Protein AF-A0A9X1PE42-F1 (afdb_monomer_lite)

Radius of gyration: 17.51 Å; chains: 1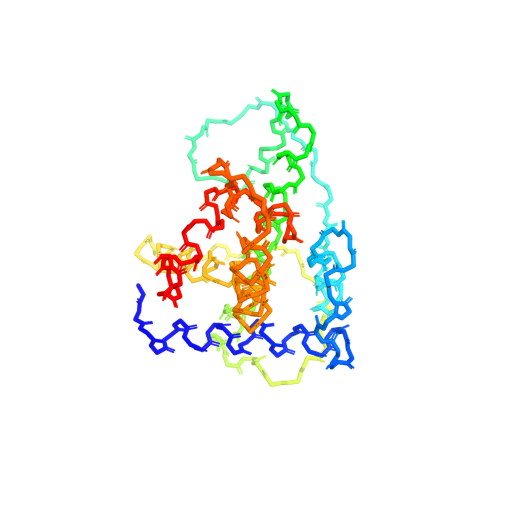; bounding box: 38×42×53 Å

Structure (mmCIF, N/CA/C/O backbone):
data_AF-A0A9X1PE42-F1
#
_entry.id   AF-A0A9X1PE42-F1
#
loop_
_atom_site.group_PDB
_atom_site.id
_atom_site.type_symbol
_atom_site.label_atom_id
_atom_site.label_alt_id
_atom_site.label_comp_id
_atom_site.label_asym_id
_atom_site.label_entity_id
_atom_site.label_seq_id
_atom_site.pdbx_PDB_ins_code
_atom_site.Cartn_x
_atom_site.Cartn_y
_atom_site.Cartn_z
_atom_site.occupancy
_atom_site.B_iso_or_equiv
_atom_site.auth_seq_id
_atom_site.auth_comp_id
_atom_site.auth_asym_id
_atom_site.auth_atom_id
_atom_site.pdbx_PDB_model_num
ATOM 1 N N . MET A 1 1 ? 8.826 -8.649 12.877 1.00 81.75 1 MET A N 1
ATOM 2 C CA . MET A 1 1 ? 7.419 -9.100 12.996 1.00 81.75 1 MET A CA 1
ATOM 3 C C . MET A 1 1 ? 7.297 -10.524 12.459 1.00 81.75 1 MET A C 1
ATOM 5 O O . MET A 1 1 ? 8.000 -10.848 11.511 1.00 81.75 1 MET A O 1
ATOM 9 N N . ASN A 1 2 ? 6.466 -11.391 13.052 1.00 86.12 2 ASN A N 1
ATOM 10 C CA . ASN A 1 2 ? 6.332 -12.778 12.580 1.00 86.12 2 ASN A CA 1
ATOM 11 C C . ASN A 1 2 ? 5.422 -12.897 11.333 1.00 86.12 2 ASN A C 1
ATOM 13 O O . ASN A 1 2 ? 4.571 -12.042 11.075 1.00 86.12 2 ASN A O 1
ATOM 17 N N . LYS A 1 3 ? 5.557 -13.997 10.573 1.00 87.06 3 LYS A N 1
ATOM 18 C CA . LYS A 1 3 ? 4.781 -14.227 9.334 1.00 87.06 3 LYS A CA 1
ATOM 19 C C . LYS A 1 3 ? 3.265 -14.299 9.569 1.00 87.06 3 LYS A C 1
ATOM 21 O O . LYS A 1 3 ? 2.493 -13.939 8.683 1.00 87.06 3 LYS A O 1
ATOM 26 N N . ARG A 1 4 ? 2.820 -14.761 10.746 1.00 88.81 4 ARG A N 1
ATOM 27 C CA . ARG A 1 4 ? 1.390 -14.856 11.090 1.00 88.81 4 ARG A CA 1
ATOM 28 C C . ARG A 1 4 ? 0.757 -13.467 11.212 1.00 88.81 4 ARG A C 1
ATOM 30 O O . ARG A 1 4 ? -0.301 -13.241 10.633 1.00 88.81 4 ARG A O 1
ATOM 37 N N . ARG A 1 5 ? 1.419 -12.547 11.914 1.00 88.69 5 ARG A N 1
ATOM 38 C CA . ARG A 1 5 ? 0.970 -11.167 12.109 1.00 88.69 5 ARG A CA 1
ATOM 39 C C . ARG A 1 5 ? 1.021 -10.374 10.809 1.00 88.69 5 ARG A C 1
ATOM 41 O O . ARG A 1 5 ? 0.031 -9.732 10.484 1.00 88.69 5 ARG A O 1
ATOM 48 N N . GLN A 1 6 ? 2.078 -10.533 10.004 1.00 90.12 6 GLN A N 1
ATOM 49 C CA . GLN A 1 6 ? 2.124 -9.954 8.654 1.00 90.12 6 GLN A CA 1
ATOM 50 C C . GLN A 1 6 ? 0.895 -10.377 7.835 1.00 90.12 6 GLN A C 1
ATOM 52 O O . GLN A 1 6 ? 0.173 -9.524 7.337 1.00 90.12 6 GLN A O 1
ATOM 57 N N . LYS A 1 7 ? 0.592 -11.682 7.750 1.00 89.94 7 LYS A N 1
ATOM 58 C CA . LYS A 1 7 ? -0.586 -12.184 7.014 1.00 89.94 7 LYS A CA 1
ATOM 59 C C . LYS A 1 7 ? -1.910 -11.621 7.538 1.00 89.94 7 LYS A C 1
ATOM 61 O O . LYS A 1 7 ? -2.840 -11.430 6.758 1.00 89.94 7 LYS A O 1
ATOM 66 N N . GLN A 1 8 ? -2.015 -11.383 8.843 1.00 91.56 8 GLN A N 1
ATOM 67 C CA . GLN A 1 8 ? -3.193 -10.752 9.429 1.00 91.56 8 GLN A CA 1
ATOM 68 C C . GLN A 1 8 ? -3.325 -9.294 8.974 1.00 91.56 8 GLN A C 1
ATOM 70 O O . GLN A 1 8 ? -4.398 -8.910 8.518 1.00 91.56 8 GLN A O 1
ATOM 75 N N . ILE A 1 9 ? -2.240 -8.519 9.032 1.00 93.12 9 ILE A N 1
ATOM 76 C CA . ILE A 1 9 ? -2.198 -7.126 8.567 1.00 93.12 9 ILE A CA 1
ATOM 77 C C . ILE A 1 9 ? -2.568 -7.038 7.079 1.00 93.12 9 ILE A C 1
ATOM 79 O O . ILE A 1 9 ? -3.437 -6.246 6.719 1.00 93.12 9 ILE A O 1
ATOM 83 N N . GLU A 1 10 ? -2.012 -7.918 6.235 1.00 92.38 10 GLU A N 1
ATOM 84 C CA . GLU A 1 10 ? -2.387 -8.023 4.813 1.00 92.38 10 GLU A CA 1
ATOM 85 C C . GLU A 1 10 ? -3.896 -8.226 4.637 1.00 92.38 10 GLU A C 1
ATOM 87 O O . GLU A 1 10 ? -4.539 -7.559 3.827 1.00 92.38 10 GLU A O 1
ATOM 92 N N . ARG A 1 11 ? -4.480 -9.150 5.410 1.00 90.81 11 ARG A N 1
ATOM 93 C CA . ARG A 1 11 ? -5.906 -9.476 5.318 1.00 90.81 11 ARG A CA 1
ATOM 94 C C . ARG A 1 11 ? -6.780 -8.291 5.714 1.00 90.81 11 ARG A C 1
ATOM 96 O O . ARG A 1 11 ? -7.811 -8.070 5.081 1.00 90.81 11 ARG A O 1
ATOM 103 N N . ILE A 1 12 ? -6.385 -7.547 6.743 1.00 92.06 12 ILE A N 1
ATOM 104 C CA . ILE A 1 12 ? -7.128 -6.376 7.214 1.00 92.06 12 ILE A CA 1
ATOM 105 C C . ILE A 1 12 ? -7.083 -5.272 6.158 1.00 92.06 12 ILE A C 1
ATOM 107 O O . ILE A 1 12 ? -8.140 -4.801 5.739 1.00 92.06 12 ILE A O 1
ATOM 111 N N . ALA A 1 13 ? -5.889 -4.923 5.669 1.00 92.81 13 ALA A N 1
ATOM 112 C CA . ALA A 1 13 ? -5.724 -3.918 4.621 1.00 92.81 13 ALA A CA 1
ATOM 113 C C . ALA A 1 13 ? -6.538 -4.280 3.366 1.00 92.81 13 ALA A C 1
ATOM 115 O O . ALA A 1 13 ? -7.306 -3.463 2.857 1.00 92.81 13 ALA A O 1
ATOM 116 N N . LEU A 1 14 ? -6.468 -5.539 2.920 1.00 89.62 14 LEU A N 1
ATOM 117 C CA . LEU A 1 14 ? -7.231 -6.024 1.770 1.00 89.62 14 LEU A CA 1
ATOM 118 C C . LEU A 1 14 ? -8.749 -5.967 1.993 1.00 89.62 14 LEU A C 1
ATOM 120 O O . LEU A 1 14 ? -9.492 -5.624 1.074 1.00 89.62 14 LEU A O 1
ATOM 124 N N . THR A 1 15 ? -9.223 -6.292 3.197 1.00 89.62 15 THR A N 1
ATOM 125 C CA . THR A 1 15 ? -10.653 -6.220 3.542 1.00 89.62 15 THR A CA 1
ATOM 126 C C . THR A 1 15 ? -11.154 -4.779 3.476 1.00 89.62 15 THR A C 1
ATOM 128 O O . THR A 1 15 ? -12.192 -4.521 2.868 1.00 89.62 15 THR A O 1
ATOM 131 N N . ILE A 1 16 ? -10.386 -3.830 4.019 1.00 90.19 16 ILE A N 1
ATOM 132 C CA . ILE A 1 16 ? -10.703 -2.398 3.953 1.00 90.19 16 ILE A CA 1
ATOM 133 C C . ILE A 1 16 ? -10.774 -1.933 2.497 1.00 90.19 16 ILE A C 1
ATOM 135 O O . ILE A 1 16 ? -11.751 -1.296 2.111 1.00 90.19 16 ILE A O 1
ATOM 139 N N . LEU A 1 17 ? -9.791 -2.293 1.668 1.00 89.19 17 LEU A N 1
ATOM 140 C CA . LEU A 1 17 ? -9.784 -1.923 0.250 1.00 89.19 17 LEU A CA 1
ATOM 141 C C . LEU A 1 17 ? -10.985 -2.497 -0.505 1.00 89.19 17 LEU A C 1
ATOM 143 O O . LEU A 1 17 ? -11.641 -1.777 -1.257 1.00 89.19 17 LEU A O 1
ATOM 147 N N . ARG A 1 18 ? -11.315 -3.774 -0.285 1.00 86.69 18 ARG A N 1
ATOM 148 C CA . ARG A 1 18 ? -12.473 -4.418 -0.923 1.00 86.69 18 ARG A CA 1
ATOM 149 C C . ARG A 1 18 ? -13.777 -3.727 -0.550 1.00 86.69 18 ARG A C 1
ATOM 151 O O . ARG A 1 18 ? -14.588 -3.473 -1.436 1.00 86.69 18 ARG A O 1
ATOM 158 N N . ASN A 1 19 ? -13.960 -3.379 0.718 1.00 87.56 19 ASN A N 1
ATOM 159 C CA . ASN A 1 19 ? -15.188 -2.725 1.159 1.00 87.56 19 ASN A CA 1
ATOM 160 C C . ASN A 1 19 ? -15.262 -1.260 0.694 1.00 87.56 19 ASN A C 1
ATOM 162 O O . ASN A 1 19 ? -16.312 -0.817 0.237 1.00 87.56 19 ASN A O 1
ATOM 166 N N . CYS A 1 20 ? -14.145 -0.529 0.743 1.00 86.75 20 CYS A N 1
ATOM 167 C CA . CYS A 1 20 ? -14.060 0.876 0.330 1.00 86.75 20 CYS A CA 1
ATOM 168 C C . CYS A 1 20 ? -14.281 1.075 -1.186 1.00 86.75 20 CYS A C 1
ATOM 170 O O . CYS A 1 20 ? -14.812 2.101 -1.623 1.00 86.75 20 CYS A O 1
ATOM 172 N N . PHE A 1 21 ? -13.903 0.092 -2.008 1.00 83.62 21 PHE A N 1
ATOM 173 C CA . PHE A 1 21 ? -13.967 0.179 -3.472 1.00 83.62 21 PHE A CA 1
ATOM 174 C C . PHE A 1 21 ? -14.898 -0.864 -4.115 1.00 83.62 21 PHE A C 1
ATOM 176 O O . PHE A 1 21 ? -14.711 -1.240 -5.273 1.00 83.62 21 PHE A O 1
ATOM 183 N N . SER A 1 22 ? -15.922 -1.313 -3.380 1.00 77.81 22 SER A N 1
ATOM 184 C CA . SER A 1 22 ? -17.005 -2.171 -3.897 1.00 77.81 22 SER A CA 1
ATOM 185 C C . SER A 1 22 ? -16.518 -3.462 -4.577 1.00 77.81 22 SER A C 1
ATOM 187 O O . SER A 1 22 ? -17.082 -3.909 -5.573 1.00 77.81 22 SER A O 1
ATOM 189 N N . GLY A 1 23 ? -15.452 -4.065 -4.050 1.00 64.25 23 GLY A N 1
ATOM 190 C CA . GLY A 1 23 ? -14.974 -5.390 -4.441 1.00 64.25 23 GLY A CA 1
ATOM 191 C C . GLY A 1 23 ? -14.184 -5.477 -5.749 1.00 64.25 23 GLY A C 1
ATOM 192 O O . GLY A 1 23 ? -13.771 -6.582 -6.090 1.00 64.25 23 GLY A O 1
ATOM 193 N N . ASN A 1 24 ? -13.925 -4.373 -6.464 1.00 62.59 24 ASN A N 1
ATOM 194 C CA . ASN A 1 24 ? -13.097 -4.405 -7.676 1.00 62.59 24 ASN A CA 1
ATOM 195 C C . ASN A 1 24 ? -11.696 -3.811 -7.421 1.00 62.59 24 ASN A C 1
ATOM 197 O O . ASN A 1 24 ? -11.505 -2.602 -7.579 1.00 62.59 24 ASN A O 1
ATOM 201 N N . PRO A 1 25 ? -10.707 -4.641 -7.041 1.00 54.62 25 PRO A N 1
ATOM 202 C CA . PRO A 1 25 ? -9.362 -4.169 -6.760 1.00 54.62 25 PRO A CA 1
ATOM 203 C C . PRO A 1 25 ? -8.602 -3.696 -8.008 1.00 54.62 25 PRO A C 1
ATOM 205 O O . PRO A 1 25 ? -7.681 -2.899 -7.885 1.00 54.62 25 PRO A O 1
ATOM 208 N N . GLU A 1 26 ? -8.989 -4.103 -9.218 1.00 55.28 26 GLU A N 1
ATOM 209 C CA . GLU A 1 26 ? -8.346 -3.631 -10.454 1.00 55.28 26 GLU A CA 1
ATOM 210 C C . GLU A 1 26 ? -8.712 -2.175 -10.779 1.00 55.28 26 GLU A C 1
ATOM 212 O O . GLU A 1 26 ? -7.920 -1.448 -11.376 1.00 55.28 26 GLU A O 1
ATOM 217 N N . LYS A 1 27 ? -9.868 -1.699 -10.293 1.00 57.41 27 LYS A N 1
ATOM 218 C CA . LYS A 1 27 ? -10.252 -0.277 -10.336 1.00 57.41 27 LYS A CA 1
ATOM 219 C C . LYS A 1 27 ? -9.516 0.589 -9.302 1.00 57.41 27 LYS A C 1
ATOM 221 O O . LYS A 1 27 ? -9.757 1.792 -9.253 1.00 57.41 27 LYS A O 1
ATOM 226 N N . LEU A 1 28 ? -8.643 0.012 -8.468 1.00 59.22 28 LEU A N 1
ATOM 227 C CA . LEU A 1 28 ? -7.897 0.746 -7.437 1.00 59.22 28 LEU A CA 1
ATOM 228 C C . LEU A 1 28 ? -6.669 1.493 -7.975 1.00 59.22 28 LEU A C 1
ATOM 230 O O . LEU A 1 28 ? -6.237 2.458 -7.357 1.00 59.22 28 LEU A O 1
ATOM 234 N N . LEU A 1 29 ? -6.095 1.044 -9.096 1.00 61.12 29 LEU A N 1
ATOM 235 C CA . LEU A 1 29 ? -4.846 1.578 -9.657 1.00 61.12 29 LEU A CA 1
ATOM 236 C C . LEU A 1 29 ? -5.095 2.537 -10.835 1.00 61.12 29 LEU A C 1
ATOM 238 O O . LEU A 1 29 ? -4.333 2.561 -11.800 1.00 61.12 29 LEU A O 1
ATOM 242 N N . VAL A 1 30 ? -6.172 3.328 -10.792 1.00 53.53 30 VAL A N 1
ATOM 243 C CA . VAL A 1 30 ? -6.492 4.279 -11.869 1.00 53.53 30 VAL A CA 1
ATOM 244 C C . VAL A 1 30 ? -5.566 5.505 -11.765 1.00 53.53 30 VAL A C 1
ATOM 246 O O . VAL A 1 30 ? -5.832 6.464 -11.051 1.00 53.53 30 VAL A O 1
ATOM 249 N N . SER A 1 31 ? -4.443 5.450 -12.483 1.00 54.94 31 SER A N 1
ATOM 250 C CA . SER A 1 31 ? -3.455 6.518 -12.760 1.00 54.94 31 SER A CA 1
ATOM 251 C C . SER A 1 31 ? -2.671 7.168 -11.601 1.00 54.94 31 SER A C 1
ATOM 253 O O . SER A 1 31 ? -1.783 7.969 -11.876 1.00 54.94 31 SER A O 1
ATOM 255 N N . GLY A 1 32 ? -2.911 6.812 -10.333 1.00 68.06 32 GLY A N 1
ATOM 256 C CA . GLY A 1 32 ? -2.220 7.448 -9.192 1.00 68.06 32 GLY A CA 1
ATOM 257 C C . GLY A 1 32 ? -2.041 6.574 -7.948 1.00 68.06 32 GLY A C 1
ATOM 258 O O . GLY A 1 32 ? -1.849 7.092 -6.850 1.00 68.06 32 GLY A O 1
ATOM 259 N N . GLY A 1 33 ? -2.138 5.250 -8.094 1.00 85.25 33 GLY A N 1
ATOM 260 C CA . GLY A 1 33 ? -2.146 4.320 -6.964 1.00 85.25 33 GLY A CA 1
ATOM 261 C C . GLY A 1 33 ? -3.413 4.422 -6.100 1.00 85.25 33 GLY A C 1
ATOM 262 O O . GLY A 1 33 ? -4.419 5.006 -6.492 1.00 85.25 33 GLY A O 1
ATOM 263 N N . ILE A 1 34 ? -3.364 3.832 -4.904 1.00 90.19 34 ILE A N 1
ATOM 264 C CA . ILE A 1 34 ? -4.484 3.810 -3.950 1.00 90.19 34 ILE A CA 1
ATOM 265 C C . ILE A 1 34 ? -4.799 5.212 -3.409 1.00 90.19 34 ILE A C 1
ATOM 267 O O . ILE A 1 34 ? -3.923 5.872 -2.838 1.00 90.19 34 ILE A O 1
ATOM 271 N N . ASP A 1 35 ? -6.060 5.637 -3.514 1.00 89.31 35 ASP A N 1
ATOM 272 C CA . ASP A 1 35 ? -6.544 6.883 -2.912 1.00 89.31 35 ASP A CA 1
ATOM 273 C C . ASP A 1 35 ? -6.684 6.741 -1.386 1.00 89.31 35 ASP A C 1
ATOM 275 O O . ASP A 1 35 ? -7.701 6.285 -0.853 1.00 89.31 35 ASP A O 1
ATOM 279 N N . VAL A 1 36 ? -5.635 7.156 -0.675 1.00 88.44 36 VAL A N 1
ATOM 280 C CA . VAL A 1 36 ? -5.569 7.125 0.792 1.00 88.44 36 VAL A CA 1
ATOM 281 C C . VAL A 1 36 ? -6.590 8.045 1.462 1.00 88.44 36 VAL A C 1
ATOM 283 O O . VAL A 1 36 ? -7.025 7.746 2.573 1.00 88.44 36 VAL A O 1
ATOM 286 N N . LYS A 1 37 ? -7.027 9.127 0.800 1.00 85.62 37 LYS A N 1
ATOM 287 C CA . LYS A 1 37 ? -8.035 10.043 1.353 1.00 85.62 37 LYS A CA 1
ATOM 288 C C . LYS A 1 37 ? -9.406 9.386 1.342 1.00 85.62 37 LYS A C 1
ATOM 290 O O . LYS A 1 37 ? -10.134 9.460 2.331 1.00 85.62 37 LYS A O 1
ATOM 295 N N . LYS A 1 38 ? -9.735 8.681 0.258 1.00 87.31 38 LYS A N 1
ATOM 296 C CA . LYS A 1 38 ? -10.962 7.884 0.183 1.00 87.31 38 LYS A CA 1
ATOM 297 C C . LYS A 1 38 ? -10.973 6.763 1.225 1.00 87.31 38 LYS A C 1
ATOM 299 O O . LYS A 1 38 ? -11.999 6.555 1.866 1.00 87.31 38 LYS A O 1
ATOM 304 N N . VAL A 1 39 ? -9.845 6.077 1.437 1.00 89.25 39 VAL A N 1
ATOM 305 C CA . VAL A 1 39 ? -9.729 5.066 2.506 1.00 89.25 39 VAL A CA 1
ATOM 306 C C . VAL A 1 39 ? -9.947 5.690 3.887 1.00 89.25 39 VAL A C 1
ATOM 308 O O . VAL A 1 39 ? -10.736 5.153 4.660 1.00 89.25 39 VAL A O 1
ATOM 311 N N . ALA A 1 40 ? -9.309 6.826 4.186 1.00 82.75 40 ALA A N 1
ATOM 312 C CA . ALA A 1 40 ? -9.513 7.541 5.446 1.00 82.75 40 ALA A CA 1
ATOM 313 C C . ALA A 1 40 ? -10.993 7.910 5.654 1.00 82.75 40 ALA A C 1
ATOM 315 O O . ALA A 1 40 ? -11.579 7.557 6.676 1.00 82.75 40 ALA A O 1
ATOM 316 N N . SER A 1 41 ? -11.625 8.514 4.643 1.00 82.44 41 SER A N 1
ATOM 317 C CA . SER A 1 41 ? -13.042 8.890 4.676 1.00 82.44 41 SER A CA 1
ATOM 318 C C . SER A 1 41 ? -13.968 7.687 4.887 1.00 82.44 41 SER A C 1
ATOM 320 O O . SER A 1 41 ? -14.868 7.750 5.723 1.00 82.44 41 SER A O 1
ATOM 322 N N . TYR A 1 42 ? -13.712 6.563 4.208 1.00 84.81 42 TYR A N 1
ATOM 323 C CA . TYR A 1 42 ? -14.455 5.313 4.400 1.00 84.81 42 TYR A CA 1
ATOM 324 C C . TYR A 1 42 ? -14.365 4.789 5.843 1.00 84.81 42 TYR A C 1
ATOM 326 O O . TYR A 1 42 ? -15.331 4.239 6.369 1.00 84.81 42 TYR A O 1
ATOM 334 N N . LEU A 1 43 ? -13.220 4.986 6.501 1.00 81.19 43 LEU A N 1
ATOM 335 C CA . LEU A 1 43 ? -12.998 4.592 7.893 1.00 81.19 43 LEU A CA 1
ATOM 336 C C . LEU A 1 43 ? -13.522 5.615 8.919 1.00 81.19 43 LEU A C 1
ATOM 338 O O . LEU A 1 43 ? -13.384 5.381 10.122 1.00 81.19 43 LEU A O 1
ATOM 342 N N . GLY A 1 44 ? -14.109 6.729 8.464 1.00 79.38 44 GLY A N 1
ATOM 343 C CA . GLY A 1 44 ? -14.550 7.833 9.321 1.00 79.38 44 GLY A CA 1
ATOM 344 C C . GLY A 1 44 ? -13.402 8.671 9.895 1.00 79.38 44 GLY A C 1
ATOM 345 O O . GLY A 1 44 ? -13.587 9.341 10.909 1.00 79.38 44 GLY A O 1
ATOM 346 N N . ILE A 1 45 ? -12.218 8.613 9.275 1.00 80.12 45 ILE A N 1
ATOM 347 C CA . ILE A 1 45 ? -11.025 9.366 9.673 1.00 80.12 45 ILE A CA 1
ATOM 348 C C . ILE A 1 45 ? -11.014 10.698 8.921 1.00 80.12 45 ILE A C 1
ATOM 350 O O . ILE A 1 45 ? -11.037 10.729 7.687 1.00 80.12 45 ILE A O 1
ATOM 354 N N . GLU A 1 46 ? -10.951 11.799 9.663 1.00 75.94 46 GLU A N 1
ATOM 355 C CA . GLU A 1 46 ? -10.803 13.140 9.104 1.00 75.94 46 GLU A CA 1
ATOM 356 C C . GLU A 1 46 ? -9.317 13.496 8.978 1.00 75.94 46 GLU A C 1
ATOM 358 O O . GLU A 1 46 ? -8.554 13.391 9.937 1.00 75.94 46 GLU A O 1
ATOM 363 N N . LEU A 1 47 ? -8.896 13.912 7.781 1.00 70.69 47 LEU A N 1
ATOM 364 C CA . LEU A 1 47 ? -7.534 14.381 7.530 1.00 70.69 47 LEU A CA 1
ATOM 365 C C . LEU A 1 47 ? -7.503 15.906 7.656 1.00 70.69 47 LEU A C 1
ATOM 367 O O . LEU A 1 47 ? -7.976 16.608 6.762 1.00 70.69 47 LEU A O 1
ATOM 371 N N . VAL A 1 48 ? -6.935 16.414 8.748 1.00 61.66 48 VAL A N 1
ATOM 372 C CA . VAL A 1 48 ? -6.832 17.856 9.011 1.00 61.66 48 VAL A CA 1
ATOM 373 C C . VAL A 1 48 ? -5.460 18.375 8.552 1.00 61.66 48 VAL A C 1
ATOM 375 O O . VAL A 1 48 ? -4.440 17.822 8.966 1.00 61.66 48 VAL A O 1
ATOM 378 N N . PRO A 1 49 ? -5.386 19.420 7.704 1.00 50.44 49 PRO A N 1
ATOM 379 C CA . PRO A 1 49 ? -4.125 20.096 7.399 1.00 50.44 49 PRO A CA 1
ATOM 380 C C . PRO A 1 49 ? -3.598 20.821 8.646 1.00 50.44 49 PRO A C 1
ATOM 382 O O . PRO A 1 49 ? -4.348 21.558 9.280 1.00 50.44 49 PRO A O 1
ATOM 385 N N . GLN A 1 50 ? -2.318 20.655 8.984 1.00 44.91 50 GLN A N 1
ATOM 386 C CA . GLN A 1 50 ? -1.688 21.374 10.096 1.00 44.91 50 GLN A CA 1
ATOM 387 C C . GLN A 1 50 ? -0.648 22.369 9.566 1.00 44.91 50 GLN A C 1
ATOM 389 O O . GLN A 1 50 ? 0.185 22.007 8.738 1.00 44.91 50 GLN A O 1
ATOM 394 N N . GLU A 1 51 ? -0.685 23.616 10.041 1.00 36.75 51 GLU A N 1
ATOM 395 C CA . GLU A 1 51 ? 0.366 24.609 9.788 1.00 36.75 51 GLU A CA 1
ATOM 396 C C . GLU A 1 51 ? 1.549 24.369 10.740 1.00 36.75 51 GLU A C 1
ATOM 398 O O . GLU A 1 51 ? 1.372 24.273 11.955 1.00 36.75 51 GLU A O 1
ATOM 403 N N . LEU A 1 52 ? 2.761 24.263 10.192 1.00 42.66 52 LEU A N 1
ATOM 404 C CA . LEU A 1 52 ? 3.995 24.161 10.970 1.00 42.66 52 LEU A CA 1
ATOM 405 C C . LEU A 1 52 ? 4.348 25.500 11.629 1.00 42.66 52 LEU A C 1
ATOM 407 O O . LEU A 1 52 ? 4.416 26.518 10.944 1.00 42.66 52 LEU A O 1
ATOM 411 N N . LYS A 1 53 ? 4.647 25.488 12.932 1.00 30.72 53 LYS A N 1
ATOM 412 C CA . LYS A 1 53 ? 5.344 26.587 13.622 1.00 30.72 53 LYS A CA 1
ATOM 413 C C . LYS A 1 53 ? 6.808 26.194 13.854 1.00 30.72 53 LYS A C 1
ATOM 415 O O . LYS A 1 53 ? 7.083 25.057 14.219 1.00 30.72 53 LYS A O 1
ATOM 420 N N . ASP A 1 54 ? 7.707 27.144 13.615 1.00 36.28 54 ASP A N 1
ATOM 421 C CA . ASP A 1 54 ? 9.114 26.961 13.212 1.00 36.28 54 ASP A CA 1
ATOM 422 C C . ASP A 1 54 ? 10.146 26.486 14.268 1.00 36.28 54 ASP A C 1
ATOM 424 O O . ASP A 1 54 ? 11.314 26.386 13.918 1.00 36.28 54 ASP A O 1
ATOM 428 N N . ASP A 1 55 ? 9.802 26.127 15.510 1.00 34.62 55 ASP A N 1
ATOM 429 C CA . ASP A 1 55 ? 10.829 25.895 16.556 1.00 34.62 55 ASP A CA 1
ATOM 430 C C . ASP A 1 55 ? 10.678 24.572 17.334 1.00 34.62 55 ASP A C 1
ATOM 432 O O . ASP A 1 55 ? 10.359 24.591 18.522 1.00 34.62 55 ASP A O 1
ATOM 436 N N . PHE A 1 56 ? 10.960 23.409 16.723 1.00 29.59 56 PHE A N 1
ATOM 437 C CA . PHE A 1 56 ? 11.188 22.178 17.506 1.00 29.59 56 PHE A CA 1
ATOM 438 C C . PHE A 1 56 ? 12.360 21.310 17.009 1.00 29.59 56 PHE A C 1
ATOM 440 O O . PHE A 1 56 ? 12.497 21.099 15.801 1.00 29.59 56 PHE A O 1
ATOM 447 N N . PRO A 1 57 ? 13.196 20.770 17.927 1.00 31.45 57 PRO A N 1
ATOM 448 C CA . PRO A 1 57 ? 14.305 19.886 17.591 1.00 31.45 57 PRO A CA 1
ATOM 449 C C . PRO A 1 57 ? 13.793 18.507 17.163 1.00 31.45 57 PRO A C 1
ATOM 451 O O . PRO A 1 57 ? 12.804 17.993 17.683 1.00 31.45 57 PRO A O 1
ATOM 454 N N . ALA A 1 58 ? 14.499 17.914 16.207 1.00 38.44 58 ALA A N 1
ATOM 455 C CA . ALA A 1 58 ? 14.221 16.612 15.630 1.00 38.44 58 ALA A CA 1
ATOM 456 C C . ALA A 1 58 ? 14.456 15.473 16.635 1.00 38.44 58 ALA A C 1
ATOM 458 O O . ALA A 1 58 ? 15.561 14.962 16.715 1.00 38.44 58 ALA A O 1
ATOM 459 N N . GLU A 1 59 ? 13.425 15.081 17.378 1.00 33.91 59 GLU A N 1
ATOM 460 C CA . GLU A 1 59 ? 13.222 13.726 17.909 1.00 33.91 59 GLU A CA 1
ATOM 461 C C . GLU A 1 59 ? 11.849 13.660 18.594 1.00 33.91 59 GLU A C 1
ATOM 463 O O . GLU A 1 59 ? 11.473 14.561 19.340 1.00 33.91 59 GLU A O 1
ATOM 468 N N . ALA A 1 60 ? 11.081 12.617 18.267 1.00 35.31 60 ALA A N 1
ATOM 469 C CA . ALA A 1 60 ? 9.816 12.219 18.892 1.00 35.31 60 ALA A CA 1
ATOM 470 C C . ALA A 1 60 ? 8.880 13.367 19.316 1.00 35.31 60 ALA A C 1
ATOM 472 O O . ALA A 1 60 ? 8.701 13.694 20.486 1.00 35.31 60 ALA A O 1
ATOM 473 N N . SER A 1 61 ? 8.204 13.952 18.340 1.00 23.91 61 SER A N 1
ATOM 474 C CA . SER A 1 61 ? 6.983 14.707 18.589 1.00 23.91 61 SER A CA 1
ATOM 475 C C . SER A 1 61 ? 6.113 14.577 17.356 1.00 23.91 61 SER A C 1
ATOM 477 O O . SER A 1 61 ? 6.618 14.507 16.236 1.00 23.91 61 SER A O 1
ATOM 479 N N . LEU A 1 62 ? 4.800 14.523 17.542 1.00 35.69 62 LEU A N 1
ATOM 480 C CA . LEU A 1 62 ? 3.839 14.741 16.467 1.00 35.69 62 LEU A CA 1
ATOM 481 C C . LEU A 1 62 ? 3.950 16.201 16.015 1.00 35.69 62 LEU A C 1
ATOM 483 O O . LEU A 1 62 ? 3.160 17.073 16.357 1.00 35.69 62 LEU A O 1
ATOM 487 N N . ASN A 1 63 ? 5.012 16.435 15.265 1.00 31.81 63 ASN A N 1
ATOM 488 C CA . ASN A 1 63 ? 5.344 17.625 14.535 1.00 31.81 63 ASN A CA 1
ATOM 489 C C . ASN A 1 63 ? 5.378 17.153 13.097 1.00 31.81 63 ASN A C 1
ATOM 491 O O . ASN A 1 63 ? 6.389 16.644 12.616 1.00 31.81 63 ASN A O 1
ATOM 495 N N . THR A 1 64 ? 4.227 17.254 12.440 1.00 35.09 64 THR A N 1
ATOM 496 C CA . THR A 1 64 ? 4.071 17.058 11.005 1.00 35.09 64 THR A CA 1
ATOM 497 C C . THR A 1 64 ? 5.057 17.981 10.304 1.00 35.09 64 THR A C 1
ATOM 499 O O . THR A 1 64 ? 4.708 19.110 9.980 1.00 35.09 64 THR A O 1
ATOM 502 N N . THR A 1 65 ? 6.305 17.555 10.101 1.00 29.84 65 THR A N 1
ATOM 503 C CA . THR A 1 65 ? 7.288 18.315 9.340 1.00 29.84 65 THR A CA 1
ATOM 504 C C . THR A 1 65 ? 6.813 18.339 7.888 1.00 29.84 65 THR A C 1
ATOM 506 O O . THR A 1 65 ? 7.261 17.559 7.053 1.00 29.84 65 THR A O 1
ATOM 509 N N . ILE A 1 66 ? 5.915 19.269 7.558 1.00 42.09 66 ILE A N 1
ATOM 510 C CA . ILE A 1 66 ? 5.782 19.869 6.228 1.00 42.09 66 ILE A CA 1
ATOM 511 C C . ILE A 1 66 ? 7.041 20.712 5.979 1.00 42.09 66 ILE A C 1
ATOM 513 O O . ILE A 1 66 ? 7.001 21.923 5.775 1.00 42.09 66 ILE A O 1
ATOM 517 N N . GLY A 1 67 ? 8.210 20.077 6.043 1.00 28.16 67 GLY A N 1
ATOM 518 C CA . GLY A 1 67 ? 9.427 20.700 5.559 1.00 28.16 67 GLY A CA 1
ATOM 519 C C . GLY A 1 67 ? 9.163 21.064 4.109 1.00 28.16 67 GLY A C 1
ATOM 520 O O . GLY A 1 67 ? 8.659 20.220 3.367 1.00 28.16 67 GLY A O 1
ATOM 521 N N . LYS A 1 68 ? 9.431 22.316 3.722 1.00 33.56 68 LYS A N 1
ATOM 522 C CA . LYS A 1 68 ? 9.401 22.765 2.324 1.00 33.56 68 LYS A CA 1
ATOM 523 C C . LYS A 1 68 ? 9.970 21.655 1.443 1.00 33.56 68 LYS A C 1
ATOM 525 O O . LYS A 1 68 ? 11.177 21.420 1.440 1.00 33.56 68 LYS A O 1
ATOM 530 N N . ILE A 1 69 ? 9.096 20.943 0.731 1.00 37.00 69 ILE A N 1
ATOM 531 C CA . ILE A 1 69 ? 9.505 19.821 -0.107 1.00 37.00 69 ILE A CA 1
ATOM 532 C C . ILE A 1 69 ? 10.032 20.412 -1.408 1.00 37.00 69 ILE A C 1
ATOM 534 O O . ILE A 1 69 ? 9.360 20.401 -2.433 1.00 37.00 69 ILE A O 1
ATOM 538 N N . ASN A 1 70 ? 11.250 20.938 -1.369 1.00 33.47 70 ASN A N 1
ATOM 539 C CA . ASN A 1 70 ? 12.025 21.163 -2.576 1.00 33.47 70 ASN A CA 1
ATOM 540 C C . ASN A 1 70 ? 12.961 19.978 -2.768 1.00 33.47 70 ASN A C 1
ATOM 542 O O . ASN A 1 70 ? 14.105 20.014 -2.348 1.00 33.47 70 ASN A O 1
ATOM 546 N N . HIS A 1 71 ? 12.416 18.924 -3.374 1.00 34.78 71 HIS A N 1
ATOM 547 C CA . HIS A 1 71 ? 13.083 18.021 -4.315 1.00 34.78 71 HIS A CA 1
ATOM 548 C C . HIS A 1 71 ? 11.962 17.192 -4.965 1.00 34.78 71 HIS A C 1
ATOM 550 O O . HIS A 1 71 ? 11.402 16.317 -4.317 1.00 34.78 71 HIS A O 1
ATOM 556 N N . ASN A 1 72 ? 11.586 17.553 -6.203 1.00 47.59 72 ASN A N 1
ATOM 557 C CA . ASN A 1 72 ? 10.487 17.004 -7.018 1.00 47.59 72 ASN A CA 1
ATOM 558 C C . ASN A 1 72 ? 9.138 16.816 -6.291 1.00 47.59 72 ASN A C 1
ATOM 560 O O . ASN A 1 72 ? 8.949 15.881 -5.521 1.00 47.59 72 ASN A O 1
ATOM 564 N N . ALA A 1 73 ? 8.133 17.632 -6.632 1.00 63.28 73 ALA A N 1
ATOM 565 C CA . ALA A 1 73 ? 6.779 17.594 -6.052 1.00 63.28 73 ALA A CA 1
ATOM 566 C C . ALA A 1 73 ? 6.152 16.179 -5.939 1.00 63.28 73 ALA A C 1
ATOM 568 O O . ALA A 1 73 ? 5.386 15.910 -5.012 1.00 63.28 73 ALA A O 1
ATOM 569 N N . LYS A 1 74 ? 6.524 15.254 -6.838 1.00 67.94 74 LYS A N 1
ATOM 570 C CA . LYS A 1 74 ? 6.091 13.846 -6.832 1.00 67.94 74 LYS A CA 1
ATOM 571 C C . LYS A 1 74 ? 6.585 13.061 -5.607 1.00 67.94 74 LYS A C 1
ATOM 573 O O . LYS A 1 74 ? 5.810 12.323 -5.006 1.00 67.94 74 LYS A O 1
ATOM 578 N N . ASP A 1 75 ? 7.839 13.233 -5.193 1.00 70.44 75 ASP A N 1
ATOM 579 C CA . ASP A 1 75 ? 8.388 12.503 -4.042 1.00 70.44 75 ASP A CA 1
ATOM 580 C C . ASP A 1 75 ? 7.792 12.991 -2.721 1.00 70.44 75 ASP A C 1
ATOM 582 O O . ASP A 1 75 ? 7.574 12.194 -1.806 1.00 70.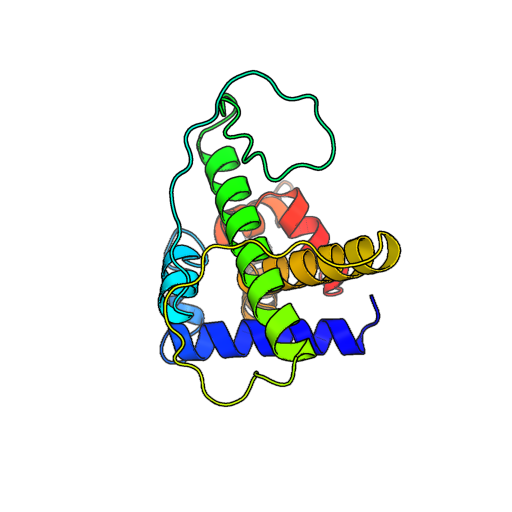44 75 ASP A O 1
ATOM 586 N N . GLY A 1 76 ? 7.443 14.277 -2.642 1.00 74.81 76 GLY A N 1
ATOM 587 C CA . GLY A 1 76 ? 6.677 14.814 -1.521 1.00 74.81 76 GLY A CA 1
ATOM 588 C C . GLY A 1 76 ? 5.302 14.180 -1.382 1.00 74.81 76 GLY A C 1
ATOM 589 O O . GLY A 1 76 ? 4.918 13.759 -0.290 1.00 74.81 76 GLY A O 1
ATOM 590 N N . LEU A 1 77 ? 4.589 14.040 -2.502 1.00 82.88 77 LEU A N 1
ATOM 591 C CA . LEU A 1 77 ? 3.275 13.406 -2.520 1.00 82.88 77 LEU A CA 1
ATOM 592 C C . LEU A 1 77 ? 3.348 11.932 -2.097 1.00 82.88 77 LEU A C 1
ATOM 594 O O . LEU A 1 77 ? 2.529 11.482 -1.299 1.00 82.88 77 LEU A O 1
ATOM 598 N N . ARG A 1 78 ? 4.360 11.192 -2.559 1.00 87.25 78 ARG A N 1
ATOM 599 C CA . ARG A 1 78 ? 4.584 9.785 -2.181 1.00 87.25 78 ARG A CA 1
ATOM 600 C C . ARG A 1 78 ? 4.827 9.612 -0.686 1.00 87.25 78 ARG A C 1
ATOM 602 O O . ARG A 1 78 ? 4.252 8.712 -0.077 1.00 87.25 78 ARG A O 1
ATOM 609 N N . ARG A 1 79 ? 5.643 10.485 -0.081 1.00 83.69 79 ARG A N 1
ATOM 610 C CA . ARG A 1 79 ? 5.875 10.487 1.375 1.00 83.69 79 ARG A CA 1
ATOM 611 C C . ARG A 1 79 ? 4.597 10.806 2.137 1.00 83.69 79 ARG A C 1
ATOM 613 O O . ARG A 1 79 ? 4.267 10.090 3.075 1.00 83.69 79 ARG A O 1
ATOM 620 N N . TYR A 1 80 ? 3.851 11.817 1.692 1.00 84.12 80 TYR A N 1
ATOM 621 C CA . TYR A 1 80 ? 2.559 12.161 2.281 1.00 84.12 80 TYR A CA 1
ATOM 622 C C . TYR A 1 80 ? 1.584 10.977 2.236 1.00 84.12 80 TYR A C 1
ATOM 624 O O . TYR A 1 80 ? 0.976 10.638 3.248 1.00 84.12 80 TYR A O 1
ATOM 632 N N . ARG A 1 81 ? 1.473 10.292 1.091 1.00 90.06 81 ARG A N 1
ATOM 633 C CA . ARG A 1 81 ? 0.609 9.111 0.946 1.00 90.06 81 ARG A CA 1
ATOM 634 C C . ARG A 1 81 ? 1.017 7.980 1.888 1.00 90.06 81 ARG A C 1
ATOM 636 O O . ARG A 1 81 ? 0.144 7.366 2.496 1.00 90.06 81 ARG A O 1
ATOM 643 N N . PHE A 1 82 ? 2.318 7.724 2.029 1.00 91.25 82 PHE A N 1
ATOM 644 C CA . PHE A 1 82 ? 2.829 6.709 2.949 1.00 91.25 82 PHE A CA 1
ATOM 645 C C . PHE A 1 82 ? 2.535 7.055 4.412 1.00 91.25 82 PHE A C 1
ATOM 647 O O . PHE A 1 82 ? 2.005 6.215 5.131 1.00 91.25 82 PHE A O 1
ATOM 654 N N . MET A 1 83 ? 2.778 8.304 4.816 1.00 87.12 83 MET A N 1
ATOM 655 C CA . MET A 1 83 ? 2.463 8.807 6.155 1.00 87.12 83 MET A CA 1
ATOM 656 C C . MET A 1 83 ? 0.969 8.653 6.477 1.00 87.12 83 MET A C 1
ATOM 658 O O . MET A 1 83 ? 0.613 8.085 7.502 1.00 87.12 83 MET A O 1
ATOM 662 N N . VAL A 1 84 ? 0.073 9.069 5.574 1.00 85.56 84 VAL A N 1
ATOM 663 C CA . VAL A 1 84 ? -1.378 8.890 5.773 1.00 85.56 84 VAL A CA 1
ATOM 664 C C . VAL A 1 84 ? -1.739 7.406 5.910 1.00 85.56 84 VAL A C 1
ATOM 666 O O . VAL A 1 84 ? -2.513 7.037 6.789 1.00 85.56 84 VAL A O 1
ATOM 669 N N . ALA A 1 85 ? -1.176 6.536 5.069 1.00 91.81 85 ALA A N 1
ATOM 670 C CA . ALA A 1 85 ? -1.425 5.097 5.141 1.00 91.81 85 ALA A CA 1
ATOM 671 C C . ALA A 1 85 ? -0.916 4.467 6.452 1.00 91.81 85 ALA A C 1
ATOM 673 O O . ALA A 1 85 ? -1.542 3.540 6.970 1.00 91.81 85 ALA A O 1
ATOM 674 N N . GLN A 1 86 ? 0.187 4.978 6.994 1.00 90.25 86 GLN A N 1
ATOM 675 C CA . GLN A 1 86 ? 0.753 4.558 8.271 1.00 90.25 86 GLN A CA 1
ATOM 676 C C . GLN A 1 86 ? -0.144 4.947 9.446 1.00 90.25 86 GLN A C 1
ATOM 678 O O . GLN A 1 86 ? -0.453 4.094 10.278 1.00 90.25 86 GLN A O 1
ATOM 683 N N . GLU A 1 87 ? -0.638 6.185 9.473 1.00 85.19 87 GLU A N 1
ATOM 684 C CA . GLU A 1 87 ? -1.585 6.647 10.495 1.00 85.19 87 GLU A CA 1
ATOM 685 C C . GLU A 1 87 ? -2.908 5.871 10.453 1.00 85.19 87 GLU A C 1
ATOM 687 O O . GLU A 1 87 ? -3.432 5.464 11.493 1.00 85.19 87 GLU A O 1
ATOM 692 N N . ILE A 1 88 ? -3.420 5.577 9.250 1.00 86.94 88 ILE A N 1
ATOM 693 C CA . ILE A 1 88 ? -4.565 4.669 9.081 1.00 86.94 88 ILE A CA 1
ATOM 694 C C . ILE A 1 88 ? -4.242 3.303 9.695 1.00 86.94 88 ILE A C 1
ATOM 696 O O . ILE A 1 88 ? -5.070 2.736 10.407 1.00 86.94 88 ILE A O 1
ATOM 700 N N . GLY A 1 89 ? -3.044 2.775 9.438 1.00 88.31 89 GLY A N 1
ATOM 701 C CA . GLY A 1 89 ? -2.589 1.510 10.003 1.00 88.31 89 GLY A CA 1
ATOM 702 C C . GLY A 1 89 ? -2.588 1.512 11.523 1.00 88.31 89 GLY A C 1
ATOM 703 O O . GLY A 1 89 ? -3.186 0.620 12.121 1.00 88.31 89 GLY A O 1
ATOM 704 N N . ARG A 1 90 ? -2.004 2.538 12.143 1.00 86.06 90 ARG A N 1
ATOM 705 C CA . ARG A 1 90 ? -1.996 2.703 13.601 1.00 86.06 90 ARG A CA 1
ATOM 706 C C . ARG A 1 90 ? -3.422 2.688 14.164 1.00 86.06 90 ARG A C 1
ATOM 708 O O . ARG A 1 90 ? -3.756 1.820 14.964 1.00 86.06 90 ARG A O 1
ATOM 715 N N . TYR A 1 91 ? -4.310 3.529 13.629 1.00 83.69 91 TYR A N 1
ATOM 716 C CA . TYR A 1 91 ? -5.717 3.598 14.046 1.00 83.69 91 TYR A CA 1
ATOM 717 C C . TYR A 1 91 ? -6.459 2.256 13.942 1.00 83.69 91 TYR A C 1
ATOM 719 O O . TYR A 1 91 ? -7.193 1.853 14.851 1.00 83.69 91 TYR A O 1
ATOM 727 N N . VAL A 1 92 ? -6.294 1.560 12.816 1.00 86.19 92 VAL A N 1
ATOM 728 C CA . VAL A 1 92 ? -6.967 0.283 12.551 1.00 86.19 92 VAL A CA 1
ATOM 729 C C . VAL A 1 92 ? -6.456 -0.802 13.503 1.00 86.19 92 VAL A C 1
ATOM 731 O O . VAL A 1 92 ? -7.257 -1.548 14.074 1.00 86.19 92 VAL A O 1
ATOM 734 N N . LEU A 1 93 ? -5.140 -0.898 13.690 1.00 85.56 93 LEU A N 1
ATOM 735 C CA . LEU A 1 93 ? -4.519 -1.952 14.490 1.00 85.56 93 LEU A CA 1
ATOM 736 C C . LEU A 1 93 ? -4.721 -1.741 15.995 1.00 85.56 93 LEU A C 1
ATOM 738 O O . LEU A 1 93 ? -4.993 -2.715 16.699 1.00 85.56 93 LEU A O 1
ATOM 742 N N . ASP A 1 94 ? -4.721 -0.498 16.473 1.00 81.81 94 ASP A N 1
ATOM 743 C CA . ASP A 1 94 ? -5.026 -0.182 17.873 1.00 81.81 94 ASP A CA 1
ATOM 744 C C . ASP A 1 94 ? -6.449 -0.613 18.245 1.00 81.81 94 ASP A C 1
ATOM 746 O O . ASP A 1 94 ? -6.683 -1.257 19.271 1.00 81.81 94 ASP A O 1
ATOM 750 N N . ARG A 1 95 ? -7.427 -0.352 17.369 1.00 75.00 95 ARG A N 1
ATOM 751 C CA . ARG A 1 95 ? -8.816 -0.798 17.581 1.00 75.00 95 ARG A CA 1
ATOM 752 C C . ARG A 1 95 ? -8.968 -2.311 17.531 1.00 75.00 95 ARG A C 1
ATOM 754 O O . ARG A 1 95 ? -9.805 -2.866 18.247 1.00 75.00 95 ARG A O 1
ATOM 761 N N . GLN A 1 96 ? -8.158 -2.977 16.712 1.00 74.56 96 GLN A N 1
ATOM 762 C CA . GLN A 1 96 ? -8.101 -4.433 16.666 1.00 74.56 96 GLN A CA 1
ATOM 763 C C . GLN A 1 96 ? -7.586 -5.009 17.993 1.00 74.56 96 GLN A C 1
ATOM 765 O O . GLN A 1 96 ? -8.140 -5.994 18.478 1.00 74.56 96 GLN A O 1
ATOM 770 N N . HIS A 1 97 ? -6.570 -4.389 18.603 1.00 71.19 97 HIS A N 1
ATOM 771 C CA . HIS A 1 97 ? -6.050 -4.785 19.918 1.00 71.19 97 HIS A CA 1
ATOM 772 C C . HIS A 1 97 ? -7.057 -4.545 21.048 1.00 71.19 97 HIS A C 1
ATOM 774 O O . HIS A 1 97 ? -7.136 -5.344 21.976 1.00 71.19 97 HIS A O 1
ATOM 780 N N . GLN A 1 98 ? -7.889 -3.509 20.935 1.00 68.81 98 GLN A N 1
ATOM 781 C CA . GLN A 1 98 ? -8.958 -3.216 21.896 1.00 68.81 98 GLN A CA 1
ATOM 782 C C . GLN A 1 98 ? -10.215 -4.096 21.733 1.00 68.81 98 GLN A C 1
ATOM 784 O O . GLN A 1 98 ? -11.200 -3.870 22.434 1.00 68.81 98 GLN A O 1
ATOM 789 N N . GLY A 1 99 ? -10.227 -5.058 20.800 1.00 59.31 99 GLY A N 1
ATOM 790 C CA . GLY A 1 99 ? -11.381 -5.933 20.554 1.00 59.31 99 GLY A CA 1
ATOM 791 C C . GLY A 1 99 ? -12.585 -5.232 19.910 1.00 59.31 99 GLY A C 1
ATOM 792 O O . GLY A 1 99 ? -13.685 -5.770 19.915 1.00 59.31 99 GLY A O 1
ATOM 793 N N . LYS A 1 100 ? -12.400 -4.035 19.339 1.00 57.66 100 LYS A N 1
ATOM 794 C CA . LYS A 1 100 ? -13.475 -3.197 18.768 1.00 57.66 100 LYS A CA 1
ATOM 795 C C . LYS A 1 100 ? -13.611 -3.347 17.247 1.00 57.66 100 LYS A C 1
ATOM 797 O O . LYS A 1 100 ? -14.078 -2.431 16.575 1.00 57.66 100 LYS A O 1
ATOM 802 N N . PHE A 1 101 ? -13.162 -4.471 16.685 1.00 58.94 101 PHE A N 1
ATOM 803 C CA . PHE A 1 101 ? -13.097 -4.677 15.231 1.00 58.94 101 PHE A CA 1
ATOM 804 C C . PHE A 1 101 ? -14.391 -5.232 14.605 1.00 58.94 101 PHE A C 1
ATOM 806 O O . PHE A 1 101 ? -14.387 -5.660 13.453 1.00 58.94 101 PHE A O 1
ATOM 813 N N . GLU A 1 102 ? -15.504 -5.221 15.337 1.00 43.88 102 GLU A N 1
ATOM 814 C CA . GLU A 1 102 ? -16.789 -5.743 14.871 1.00 43.88 102 GLU A CA 1
ATOM 815 C C . GLU A 1 102 ? -17.791 -4.587 14.716 1.00 43.88 102 GLU A C 1
ATOM 817 O O . GLU A 1 102 ? -18.192 -3.968 15.698 1.00 43.88 102 GLU A O 1
ATOM 822 N N . ASN A 1 103 ? -18.197 -4.325 13.464 1.00 43.41 103 ASN A N 1
ATOM 823 C CA . ASN A 1 103 ? -19.167 -3.312 13.004 1.00 43.41 103 ASN A CA 1
ATOM 824 C C . ASN A 1 103 ? -18.613 -1.881 12.833 1.00 43.41 103 ASN A C 1
ATOM 826 O O . ASN A 1 103 ? -18.730 -1.030 13.711 1.00 43.41 103 ASN A O 1
ATOM 830 N N . LEU A 1 104 ? -18.050 -1.584 11.654 1.00 52.16 104 LEU A N 1
ATOM 831 C CA . LEU A 1 104 ? -17.657 -0.221 11.277 1.00 52.16 104 LEU A CA 1
ATOM 832 C C . LEU A 1 104 ? -18.901 0.594 10.871 1.00 52.16 104 LEU A C 1
ATOM 834 O O . LEU A 1 104 ? -19.477 0.354 9.809 1.00 52.16 104 LEU A O 1
ATOM 838 N N . PRO A 1 105 ? -19.349 1.524 11.726 1.00 46.38 105 PRO A N 1
ATOM 839 C CA . PRO A 1 105 ? -19.321 2.937 11.343 1.00 46.38 105 PRO A CA 1
ATOM 840 C C . PRO A 1 105 ? -18.993 3.808 12.565 1.00 46.38 105 PRO A C 1
ATOM 842 O O . PRO A 1 105 ? -19.767 3.850 13.519 1.00 46.38 105 PRO A O 1
ATOM 845 N N . LEU A 1 106 ? -17.857 4.515 12.581 1.00 42.81 106 LEU A N 1
ATOM 846 C CA . LEU A 1 106 ? -17.487 5.318 13.754 1.00 42.81 106 LEU A CA 1
ATOM 847 C C . LEU A 1 106 ? -17.101 6.756 13.406 1.00 42.81 106 LEU A C 1
ATOM 849 O O . LEU A 1 106 ? -16.381 7.024 12.451 1.00 42.81 106 LEU A O 1
ATOM 853 N N . ARG A 1 107 ? -17.678 7.655 14.214 1.00 38.00 107 ARG A N 1
ATOM 854 C CA . ARG A 1 107 ? -17.647 9.117 14.144 1.00 38.00 107 ARG A CA 1
ATOM 855 C C . ARG A 1 107 ? -16.300 9.680 14.612 1.00 38.00 107 ARG A C 1
ATOM 857 O O . ARG A 1 107 ? -15.722 9.137 15.550 1.00 38.00 107 ARG A O 1
ATOM 864 N N . TYR A 1 108 ? -15.907 10.781 13.958 1.00 35.28 108 TYR A N 1
ATOM 865 C CA . TYR A 1 108 ? -14.943 11.829 14.329 1.00 35.28 108 TYR A CA 1
ATOM 866 C C . TYR A 1 108 ? -13.920 11.454 15.411 1.00 35.28 108 TYR A C 1
ATOM 868 O O . TYR A 1 108 ? -14.236 11.438 16.601 1.00 35.28 108 TYR A O 1
ATOM 876 N N . PHE A 1 109 ? -12.668 11.233 15.001 1.00 37.16 109 PHE A N 1
ATOM 877 C CA . PHE A 1 109 ? -11.537 11.144 15.922 1.00 37.16 109 PHE A CA 1
ATOM 878 C C . PHE A 1 109 ? -10.322 11.896 15.365 1.00 37.16 109 PHE A C 1
ATOM 880 O O . PHE A 1 109 ? -9.943 11.695 14.213 1.00 37.16 109 PHE A O 1
ATOM 887 N N . SER A 1 110 ? -9.724 12.744 16.205 1.00 36.75 110 SER A N 1
ATOM 888 C CA . SER A 1 110 ? -8.417 13.372 15.988 1.00 36.75 110 SER A CA 1
ATOM 889 C C . SER A 1 110 ? -7.328 12.396 16.445 1.00 36.75 110 SER A C 1
ATOM 891 O O . SER A 1 110 ? -7.449 11.808 17.520 1.00 36.75 110 SER A O 1
ATOM 893 N N . ILE A 1 111 ? -6.304 12.162 15.621 1.00 35.59 111 ILE A N 1
ATOM 894 C CA . ILE A 1 111 ? -5.307 11.091 15.800 1.00 35.59 111 ILE A CA 1
ATOM 895 C C . ILE A 1 111 ? -4.336 11.429 16.939 1.00 35.59 111 ILE A C 1
ATOM 897 O O . ILE A 1 111 ? -3.226 11.848 16.666 1.00 35.59 111 ILE A O 1
ATOM 901 N N . PHE A 1 112 ? -4.720 11.257 18.206 1.00 32.19 112 PHE A N 1
ATOM 902 C CA . PHE A 1 112 ? -3.786 11.338 19.337 1.00 32.19 112 PHE A CA 1
ATOM 903 C C . PHE A 1 112 ? -4.300 10.588 20.569 1.00 32.19 112 PHE A C 1
ATOM 905 O O . PHE A 1 112 ? -5.165 11.089 21.281 1.00 32.19 112 PHE A O 1
ATOM 912 N N . THR A 1 113 ? -3.689 9.450 20.892 1.00 33.25 113 THR A N 1
ATOM 913 C CA . THR A 1 113 ? -3.499 9.028 22.289 1.00 33.25 113 THR A CA 1
ATOM 914 C C . THR A 1 113 ? -2.171 8.289 22.387 1.00 33.25 113 THR A C 1
ATOM 916 O O . THR A 1 113 ? -2.097 7.103 22.085 1.00 33.25 113 THR A O 1
ATOM 919 N N . ALA A 1 114 ? -1.126 9.014 22.786 1.00 37.69 114 ALA A N 1
ATOM 920 C CA . ALA A 1 114 ? 0.135 8.436 23.220 1.00 37.69 114 ALA A CA 1
ATOM 921 C C . ALA A 1 114 ? -0.060 7.872 24.629 1.00 37.69 114 ALA A C 1
ATOM 923 O O . ALA A 1 114 ? -0.150 8.609 25.607 1.00 37.69 114 ALA A O 1
ATOM 924 N N . ASN A 1 115 ? -0.175 6.559 24.709 1.00 40.66 115 ASN A N 1
ATOM 925 C CA . ASN A 1 115 ? 0.136 5.794 25.900 1.00 40.66 115 ASN A CA 1
ATOM 926 C C . ASN A 1 115 ? 0.670 4.480 25.356 1.00 40.66 115 ASN A C 1
ATOM 928 O O . ASN A 1 115 ? -0.117 3.760 24.758 1.00 40.66 115 ASN A O 1
ATOM 932 N N . ASP A 1 116 ? 1.978 4.233 25.457 1.00 42.47 116 ASP A N 1
ATOM 933 C CA . ASP A 1 116 ? 2.560 2.917 25.747 1.00 42.47 116 ASP A CA 1
ATOM 934 C C . ASP A 1 116 ? 4.099 2.949 25.647 1.00 42.47 116 ASP A C 1
ATOM 936 O O . ASP A 1 116 ? 4.687 3.715 24.897 1.00 42.47 116 ASP A O 1
ATOM 940 N N . SER A 1 117 ? 4.743 2.120 26.472 1.00 44.53 117 SER A N 1
ATOM 941 C CA . SER A 1 117 ? 6.198 1.927 26.624 1.00 44.53 117 SER A CA 1
ATOM 942 C C . SER A 1 117 ? 7.004 1.899 25.301 1.00 44.53 117 SER A C 1
ATOM 944 O O . SER A 1 117 ? 6.524 1.316 24.329 1.00 44.53 117 SER A O 1
ATOM 946 N N . PRO A 1 118 ? 8.268 2.379 25.265 1.00 53.03 118 PRO A N 1
ATOM 947 C CA . PRO A 1 118 ? 9.096 2.458 24.045 1.00 53.03 118 PRO A CA 1
ATOM 948 C C . PRO A 1 118 ? 9.288 1.121 23.301 1.00 53.03 118 PRO A C 1
ATOM 950 O O . PRO A 1 118 ? 9.426 1.089 22.084 1.00 53.03 118 PRO A O 1
ATOM 953 N N . ILE A 1 119 ? 9.237 -0.020 24.003 1.00 54.50 119 ILE A N 1
ATOM 954 C CA . ILE A 1 119 ? 9.304 -1.355 23.372 1.00 54.50 119 ILE A CA 1
ATOM 955 C C . ILE A 1 119 ? 8.036 -1.658 22.552 1.00 54.50 119 ILE A C 1
ATOM 957 O O . ILE A 1 119 ? 8.097 -2.335 21.523 1.00 54.50 119 ILE A O 1
ATOM 961 N N . ASN A 1 120 ? 6.882 -1.173 23.013 1.00 61.06 120 ASN A N 1
ATOM 962 C CA . ASN A 1 120 ? 5.607 -1.332 22.319 1.00 61.06 120 ASN A CA 1
ATOM 963 C C . ASN A 1 120 ? 5.519 -0.380 21.120 1.00 61.06 120 ASN A C 1
ATOM 965 O O . ASN A 1 120 ? 4.979 -0.776 20.087 1.00 61.06 120 ASN A O 1
ATOM 969 N N . GLU A 1 121 ? 6.119 0.807 21.227 1.00 65.88 121 GLU A N 1
ATOM 970 C CA . GLU A 1 121 ? 6.194 1.807 20.157 1.00 65.88 121 GLU A CA 1
ATOM 971 C C . GLU A 1 121 ? 6.916 1.250 18.914 1.00 65.88 121 GLU A C 1
ATOM 973 O O . GLU A 1 121 ? 6.367 1.275 17.812 1.00 65.88 121 GLU A O 1
ATOM 978 N N . ASP A 1 122 ? 8.059 0.578 19.092 1.00 77.25 122 ASP A N 1
ATOM 979 C CA . ASP A 1 122 ? 8.800 -0.085 18.002 1.00 77.25 122 ASP A CA 1
ATOM 980 C C . ASP A 1 122 ? 8.014 -1.212 17.308 1.00 77.25 122 ASP A C 1
ATOM 982 O O . ASP A 1 122 ? 8.232 -1.546 16.134 1.00 77.25 122 ASP A O 1
ATOM 986 N N . VAL A 1 123 ? 7.137 -1.905 18.038 1.00 84.88 123 VAL A N 1
ATOM 987 C CA . VAL A 1 123 ? 6.282 -2.948 17.456 1.00 84.88 123 VAL A CA 1
ATOM 988 C C . VAL A 1 123 ? 5.133 -2.304 16.690 1.00 84.88 123 VAL A C 1
ATOM 990 O O . VAL A 1 123 ? 4.941 -2.650 15.524 1.00 84.88 123 VAL A O 1
ATOM 993 N N . GLN A 1 124 ? 4.424 -1.357 17.303 1.00 85.00 124 GLN A N 1
ATOM 994 C CA . GLN A 1 124 ? 3.312 -0.630 16.689 1.00 85.00 124 GLN A CA 1
ATOM 995 C C . GLN A 1 124 ? 3.749 0.078 15.406 1.00 85.00 124 GLN A C 1
ATOM 997 O O . GLN A 1 124 ? 3.082 -0.041 14.381 1.00 85.00 124 GLN A O 1
ATOM 1002 N N . GLU A 1 125 ? 4.912 0.723 15.416 1.00 86.25 125 GLU A N 1
ATOM 1003 C CA . GLU A 1 125 ? 5.452 1.431 14.261 1.00 86.25 125 GLU A CA 1
ATOM 1004 C C . GLU A 1 125 ? 5.807 0.473 13.114 1.00 86.25 125 GLU A C 1
ATOM 1006 O O . GLU A 1 125 ? 5.501 0.730 11.946 1.00 86.25 125 GLU A O 1
ATOM 1011 N N . ARG A 1 126 ? 6.390 -0.695 13.419 1.00 90.81 126 ARG A N 1
ATOM 1012 C CA . ARG A 1 126 ? 6.643 -1.737 12.406 1.00 90.81 126 ARG A CA 1
ATOM 1013 C C . ARG A 1 126 ? 5.353 -2.311 11.832 1.00 90.81 126 ARG A C 1
ATOM 1015 O O . ARG A 1 126 ? 5.301 -2.609 10.638 1.00 90.81 126 ARG A O 1
ATOM 1022 N N . GLU A 1 127 ? 4.324 -2.484 12.653 1.00 93.38 127 GLU A N 1
ATOM 1023 C CA . GLU A 1 127 ? 3.019 -2.959 12.195 1.00 93.38 127 GLU A CA 1
ATOM 1024 C C . GLU A 1 127 ? 2.286 -1.907 11.353 1.00 93.38 127 GLU A C 1
ATOM 1026 O O . GLU A 1 127 ? 1.732 -2.248 10.308 1.00 93.38 127 GLU A O 1
ATOM 1031 N N . ALA A 1 128 ? 2.350 -0.632 11.739 1.00 91.12 128 ALA A N 1
ATOM 1032 C CA . ALA A 1 128 ? 1.803 0.488 10.981 1.00 91.12 128 ALA A CA 1
ATOM 1033 C C . ALA A 1 128 ? 2.498 0.636 9.618 1.00 91.12 128 ALA A C 1
ATOM 1035 O O . ALA A 1 128 ? 1.829 0.770 8.595 1.00 91.12 128 ALA A O 1
ATOM 1036 N N . ASN A 1 129 ? 3.826 0.500 9.569 1.00 93.62 129 ASN A N 1
ATOM 1037 C CA . ASN A 1 129 ? 4.592 0.466 8.321 1.00 93.62 129 ASN A CA 1
ATOM 1038 C C . ASN A 1 129 ? 4.198 -0.717 7.425 1.00 93.62 129 ASN A C 1
ATOM 1040 O O . ASN A 1 129 ? 4.011 -0.565 6.214 1.00 93.62 129 ASN A O 1
ATOM 1044 N N . ALA A 1 130 ? 4.039 -1.907 8.011 1.00 95.62 130 ALA A N 1
ATOM 1045 C CA . ALA A 1 130 ? 3.584 -3.081 7.275 1.00 95.62 130 ALA A CA 1
ATOM 1046 C C . ALA A 1 130 ? 2.158 -2.906 6.739 1.00 95.62 130 ALA A C 1
ATOM 1048 O O . ALA A 1 130 ? 1.871 -3.316 5.612 1.00 95.62 130 ALA A O 1
ATOM 1049 N N . PHE A 1 131 ? 1.282 -2.268 7.516 1.00 96.62 131 PHE A N 1
ATOM 1050 C CA . PHE A 1 131 ? -0.066 -1.924 7.094 1.00 96.62 131 PHE A CA 1
ATOM 1051 C C . PHE A 1 131 ? -0.049 -0.913 5.949 1.00 96.62 131 PHE A C 1
ATOM 1053 O O . PHE A 1 131 ? -0.712 -1.144 4.942 1.00 96.62 131 PHE A O 1
ATOM 1060 N N . ALA A 1 132 ? 0.740 0.160 6.051 1.00 95.94 132 ALA A N 1
ATOM 1061 C CA . ALA A 1 132 ? 0.881 1.164 5.000 1.00 95.94 132 ALA A CA 1
ATOM 1062 C C . ALA A 1 132 ? 1.332 0.529 3.679 1.00 95.94 132 ALA A C 1
ATOM 1064 O O . ALA A 1 132 ? 0.743 0.775 2.625 1.00 95.94 132 ALA A O 1
ATOM 1065 N N . ALA A 1 133 ? 2.331 -0.355 3.744 1.00 96.75 133 ALA A N 1
ATOM 1066 C CA . ALA A 1 133 ? 2.814 -1.095 2.588 1.00 96.75 133 ALA A CA 1
ATOM 1067 C C . ALA A 1 133 ? 1.744 -2.037 2.009 1.00 96.75 133 ALA A C 1
ATOM 1069 O O . ALA A 1 133 ? 1.596 -2.110 0.792 1.00 96.75 133 ALA A O 1
ATOM 1070 N N . ALA A 1 134 ? 0.972 -2.728 2.854 1.00 96.12 134 ALA A N 1
ATOM 1071 C CA . ALA A 1 134 ? -0.125 -3.593 2.418 1.00 96.12 134 ALA A CA 1
ATOM 1072 C C . ALA A 1 134 ? -1.306 -2.820 1.819 1.00 96.12 134 ALA A C 1
ATOM 1074 O O . ALA A 1 134 ? -1.930 -3.293 0.869 1.00 96.12 134 ALA A O 1
ATOM 1075 N N . LEU A 1 135 ? -1.592 -1.629 2.346 1.00 95.06 135 LEU A N 1
ATOM 1076 C CA . LEU A 1 135 ? -2.639 -0.754 1.847 1.00 95.06 135 LEU A CA 1
ATOM 1077 C C . LEU A 1 135 ? -2.253 -0.160 0.492 1.00 95.06 135 LEU A C 1
ATOM 1079 O O . LEU A 1 135 ? -3.051 -0.230 -0.432 1.00 95.06 135 LEU A O 1
ATOM 1083 N N . LEU A 1 136 ? -1.047 0.406 0.367 1.00 95.44 136 LEU A N 1
ATOM 1084 C CA . LEU A 1 136 ? -0.583 1.090 -0.847 1.00 95.44 136 LEU A CA 1
ATOM 1085 C C . LEU A 1 136 ? -0.142 0.135 -1.955 1.00 95.44 136 LEU A C 1
ATOM 1087 O O . LEU A 1 136 ? -0.302 0.454 -3.130 1.00 95.44 136 LEU A O 1
ATOM 1091 N N . MET A 1 137 ? 0.400 -1.027 -1.588 1.00 95.38 137 MET A N 1
ATOM 1092 C CA . MET A 1 137 ? 0.863 -2.067 -2.508 1.00 95.38 137 MET A CA 1
ATOM 1093 C C . MET A 1 137 ? 0.227 -3.418 -2.135 1.00 95.38 137 MET A C 1
ATOM 1095 O O . MET A 1 137 ? 0.902 -4.299 -1.571 1.00 95.38 137 MET A O 1
ATOM 1099 N N . PRO A 1 138 ? -1.079 -3.602 -2.427 1.00 93.75 138 PRO A N 1
ATOM 1100 C CA . PRO A 1 138 ? -1.790 -4.832 -2.102 1.00 93.75 138 PRO A CA 1
ATOM 1101 C C . PRO A 1 138 ? -1.129 -6.030 -2.769 1.00 93.75 138 PRO A C 1
ATOM 1103 O O . PRO A 1 138 ? -0.824 -5.993 -3.962 1.00 93.75 138 PRO A O 1
ATOM 1106 N N . ARG A 1 139 ? -0.916 -7.098 -1.994 1.00 92.88 139 ARG A N 1
ATOM 1107 C CA . ARG A 1 139 ? -0.126 -8.262 -2.414 1.00 92.88 139 ARG A CA 1
ATOM 1108 C C . ARG A 1 139 ? -0.552 -8.818 -3.773 1.00 92.88 139 ARG A C 1
ATOM 1110 O O . ARG A 1 139 ? 0.300 -9.027 -4.627 1.00 92.88 139 ARG A O 1
ATOM 1117 N N . ASP A 1 140 ? -1.847 -9.052 -3.963 1.00 89.94 140 ASP A N 1
ATOM 1118 C CA . ASP A 1 140 ? -2.359 -9.688 -5.182 1.00 89.94 140 ASP A CA 1
ATOM 1119 C C . ASP A 1 140 ? -2.138 -8.788 -6.410 1.00 89.94 140 ASP A C 1
ATOM 1121 O O . ASP A 1 140 ? -1.616 -9.244 -7.424 1.00 89.94 140 ASP A O 1
ATOM 1125 N N . LEU A 1 141 ? -2.401 -7.482 -6.271 1.00 90.19 141 LEU A N 1
ATOM 1126 C CA . LEU A 1 141 ? -2.152 -6.502 -7.332 1.00 90.19 141 LEU A CA 1
ATOM 1127 C C . LEU A 1 141 ? -0.668 -6.396 -7.685 1.00 90.19 141 LEU A C 1
ATOM 1129 O O . LEU A 1 141 ? -0.323 -6.272 -8.858 1.00 90.19 141 LEU A O 1
ATOM 1133 N N . LEU A 1 142 ? 0.213 -6.440 -6.683 1.00 92.56 142 LEU A N 1
ATOM 1134 C CA . LEU A 1 142 ? 1.652 -6.370 -6.914 1.00 92.56 142 LEU A CA 1
ATOM 1135 C C . LEU A 1 142 ? 2.170 -7.624 -7.620 1.00 92.56 142 LEU A C 1
ATOM 1137 O O . LEU A 1 142 ? 2.964 -7.506 -8.547 1.00 92.56 142 LEU A O 1
ATOM 1141 N N . ILE A 1 143 ? 1.692 -8.812 -7.244 1.00 92.69 143 ILE A N 1
ATOM 1142 C CA . ILE A 1 143 ? 2.051 -10.065 -7.923 1.00 92.69 143 ILE A CA 1
ATOM 1143 C C . ILE A 1 143 ? 1.653 -10.013 -9.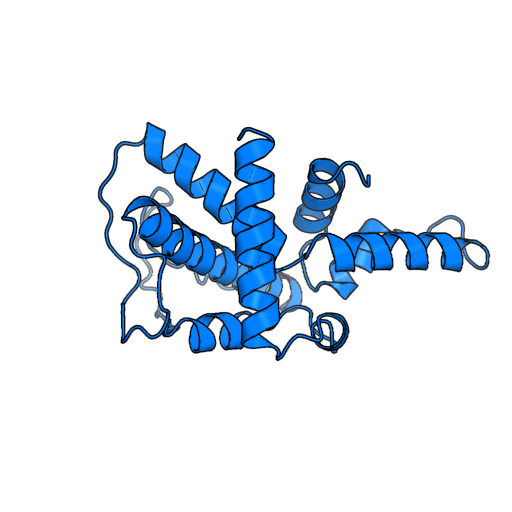398 1.00 92.69 143 ILE A C 1
ATOM 1145 O O . ILE A 1 143 ? 2.448 -10.382 -10.264 1.00 92.69 143 ILE A O 1
ATOM 1149 N N . ASP A 1 144 ? 0.443 -9.548 -9.697 1.00 90.12 144 ASP A N 1
ATOM 1150 C CA . ASP A 1 144 ? -0.030 -9.456 -11.076 1.00 90.12 144 ASP A CA 1
ATOM 1151 C C . ASP A 1 144 ? 0.745 -8.401 -11.874 1.00 90.12 144 ASP A C 1
ATOM 1153 O O . ASP A 1 144 ? 1.077 -8.633 -13.038 1.00 90.12 144 ASP A O 1
ATOM 1157 N N . ALA A 1 145 ? 1.098 -7.274 -11.250 1.00 90.44 145 ALA A N 1
ATOM 1158 C CA . ALA A 1 145 ? 1.946 -6.252 -11.858 1.00 90.44 145 ALA A CA 1
ATOM 1159 C C . ALA A 1 145 ? 3.358 -6.779 -12.166 1.00 90.44 145 ALA A C 1
ATOM 1161 O O . ALA A 1 145 ? 3.850 -6.590 -13.276 1.00 90.44 145 ALA A O 1
ATOM 1162 N N . VAL A 1 146 ? 3.976 -7.507 -11.230 1.00 90.94 146 VAL A N 1
ATOM 1163 C CA . VAL A 1 146 ? 5.289 -8.146 -11.413 1.00 90.94 146 VAL A CA 1
ATOM 1164 C C . VAL A 1 146 ? 5.252 -9.135 -12.580 1.00 90.94 146 VAL A C 1
ATOM 1166 O O . VAL A 1 146 ? 6.098 -9.071 -13.471 1.00 90.94 146 VAL A O 1
ATOM 1169 N N . LYS A 1 147 ? 4.240 -10.012 -12.636 1.00 90.00 147 LYS A N 1
ATOM 1170 C CA . LYS A 1 147 ? 4.070 -10.969 -13.744 1.00 90.00 147 LYS A CA 1
ATOM 1171 C C . LYS A 1 147 ? 3.949 -10.266 -15.096 1.00 90.00 147 LYS A C 1
ATOM 1173 O O . LYS A 1 147 ? 4.633 -10.655 -16.040 1.00 90.00 147 LYS A O 1
ATOM 1178 N N . LYS A 1 148 ? 3.109 -9.229 -15.184 1.00 87.81 148 LYS A N 1
ATOM 1179 C CA . LYS A 1 148 ? 2.923 -8.437 -16.412 1.00 87.81 148 LYS A CA 1
ATOM 1180 C C . LYS A 1 148 ? 4.225 -7.758 -16.839 1.00 87.81 148 LYS A C 1
ATOM 1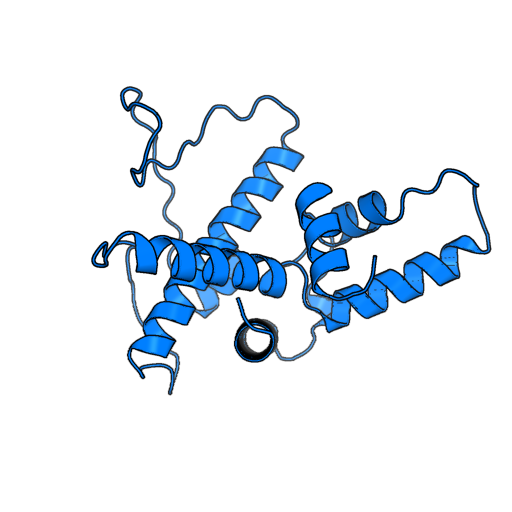182 O O . LYS A 1 148 ? 4.582 -7.832 -18.009 1.00 87.81 148 LYS A O 1
ATOM 1187 N N . ALA A 1 149 ? 4.959 -7.175 -15.892 1.00 85.88 149 ALA A N 1
ATOM 1188 C CA . ALA A 1 149 ? 6.232 -6.516 -16.161 1.00 85.88 149 ALA A CA 1
ATOM 1189 C C . ALA A 1 149 ? 7.305 -7.492 -16.688 1.00 85.88 149 ALA A C 1
ATOM 1191 O O . ALA A 1 149 ? 8.019 -7.167 -17.639 1.00 85.88 149 ALA A O 1
ATOM 1192 N N . TYR A 1 150 ? 7.389 -8.711 -16.139 1.00 83.00 150 TYR A N 1
ATOM 1193 C CA . TYR A 1 150 ? 8.284 -9.751 -16.665 1.00 83.00 150 TYR A CA 1
ATOM 1194 C C . TYR A 1 150 ? 7.875 -10.245 -18.057 1.00 83.00 150 TYR A C 1
ATOM 1196 O O . TYR A 1 150 ? 8.745 -10.484 -18.891 1.00 83.00 150 TYR A O 1
ATOM 1204 N N . GLN A 1 151 ? 6.576 -10.363 -18.339 1.00 82.12 151 GLN A N 1
ATOM 1205 C CA . GLN A 1 151 ? 6.089 -10.745 -19.669 1.00 82.12 151 GLN A CA 1
ATOM 1206 C C . GLN A 1 151 ? 6.406 -9.675 -20.724 1.00 82.12 151 GLN A C 1
ATOM 1208 O O . GLN A 1 151 ? 6.848 -10.013 -21.820 1.00 82.12 151 GLN A O 1
ATOM 1213 N N . SER A 1 152 ? 6.262 -8.387 -20.389 1.00 72.19 152 SER A N 1
ATOM 1214 C CA . SER A 1 152 ? 6.590 -7.280 -21.301 1.00 72.19 152 SER A CA 1
ATOM 1215 C C . SER A 1 152 ? 8.088 -7.130 -21.590 1.00 72.19 152 SER A C 1
ATOM 1217 O O . SER A 1 152 ? 8.458 -6.586 -22.628 1.00 72.19 152 SER A O 1
ATOM 1219 N N . ARG A 1 153 ? 8.968 -7.650 -20.720 1.00 64.19 153 ARG A N 1
ATOM 1220 C CA . ARG A 1 153 ? 10.429 -7.632 -20.924 1.00 64.19 153 ARG A CA 1
ATOM 1221 C C . ARG A 1 153 ? 10.921 -8.517 -22.072 1.00 64.19 153 ARG A C 1
ATOM 1223 O O . ARG A 1 153 ? 12.075 -8.387 -22.462 1.00 64.19 153 ARG A O 1
ATOM 1230 N N . MET A 1 154 ? 10.079 -9.383 -22.636 1.00 52.28 154 MET A N 1
ATOM 1231 C CA . MET A 1 154 ? 10.446 -10.174 -23.818 1.00 52.28 154 MET A CA 1
ATOM 1232 C C . MET A 1 154 ? 10.585 -9.320 -25.096 1.00 52.28 154 MET A C 1
ATOM 1234 O O . MET A 1 154 ? 11.023 -9.858 -26.109 1.00 52.28 154 MET A O 1
ATOM 1238 N N . SER A 1 155 ? 10.247 -8.019 -25.064 1.00 54.12 155 SER A N 1
ATOM 1239 C CA . SER A 1 155 ? 10.259 -7.159 -26.258 1.00 54.12 155 SER A CA 1
ATOM 1240 C C . SER A 1 155 ? 11.229 -5.971 -26.262 1.00 54.12 155 SER A C 1
ATOM 1242 O O . SER A 1 155 ? 11.572 -5.554 -27.363 1.00 54.12 155 SER A O 1
ATOM 1244 N N . GLU A 1 156 ? 11.714 -5.420 -25.137 1.00 52.75 156 GLU A N 1
ATOM 1245 C CA . GLU A 1 156 ? 12.550 -4.195 -25.181 1.00 52.75 156 GLU A CA 1
ATOM 1246 C C . GLU A 1 156 ? 13.601 -4.063 -24.053 1.00 52.75 156 GLU A C 1
ATOM 1248 O O . GLU A 1 156 ? 13.286 -4.211 -22.875 1.00 52.75 156 GLU A O 1
ATOM 1253 N N . ASN A 1 157 ? 14.822 -3.675 -24.463 1.00 58.47 157 ASN A N 1
ATOM 1254 C CA . ASN A 1 157 ? 15.938 -3.046 -23.728 1.00 58.47 157 ASN A CA 1
ATOM 1255 C C . ASN A 1 157 ? 16.534 -3.736 -22.476 1.00 58.47 157 ASN A C 1
ATOM 1257 O O . ASN A 1 157 ? 15.897 -3.887 -21.437 1.00 58.47 157 ASN A O 1
ATOM 1261 N N . GLU A 1 158 ? 17.853 -3.974 -22.517 1.00 59.97 158 GLU A N 1
ATOM 1262 C CA . GLU A 1 158 ? 18.674 -4.528 -21.418 1.00 59.97 158 GLU A CA 1
ATOM 1263 C C . GLU A 1 158 ? 18.688 -3.664 -20.133 1.00 59.97 158 GLU A C 1
ATOM 1265 O O . GLU A 1 158 ? 19.022 -4.159 -19.060 1.00 59.97 158 GLU A O 1
ATOM 1270 N N . ASN A 1 159 ? 18.261 -2.395 -20.210 1.00 64.31 159 ASN A N 1
ATOM 1271 C CA . ASN A 1 159 ? 18.307 -1.414 -19.114 1.00 64.31 159 ASN A CA 1
ATOM 1272 C C . ASN A 1 159 ? 16.951 -1.131 -18.428 1.00 64.31 159 ASN A C 1
ATOM 1274 O O . ASN A 1 159 ? 16.818 -0.130 -17.723 1.00 64.31 159 ASN A O 1
ATOM 1278 N N . TYR A 1 160 ? 15.917 -1.958 -18.623 1.00 77.31 160 TYR A N 1
ATOM 1279 C CA . TYR A 1 160 ? 14.615 -1.728 -17.982 1.00 77.31 160 TYR A CA 1
ATOM 1280 C C . TYR A 1 160 ? 14.698 -1.887 -16.457 1.00 77.31 160 TYR A C 1
ATOM 1282 O O . TYR A 1 160 ? 14.953 -2.980 -15.957 1.00 77.31 160 TYR A O 1
ATOM 1290 N N . ASP A 1 161 ? 14.401 -0.840 -15.691 1.00 88.31 161 ASP A N 1
ATOM 1291 C CA . ASP A 1 161 ? 14.319 -0.901 -14.227 1.00 88.31 161 ASP A CA 1
ATOM 1292 C C . ASP A 1 161 ? 12.892 -1.256 -13.774 1.00 88.31 161 ASP A C 1
ATOM 1294 O O . ASP A 1 161 ? 12.016 -0.397 -13.651 1.00 88.31 161 ASP A O 1
ATOM 1298 N N . ILE A 1 162 ? 12.652 -2.548 -13.519 1.00 88.88 162 ILE A N 1
ATOM 1299 C CA . ILE A 1 162 ? 11.332 -3.062 -13.118 1.00 88.88 162 ILE A CA 1
ATOM 1300 C C . ILE A 1 162 ? 10.864 -2.496 -11.778 1.00 88.88 162 ILE A C 1
ATOM 1302 O O . ILE A 1 162 ? 9.675 -2.244 -11.602 1.00 88.88 162 ILE A O 1
ATOM 1306 N N . ILE A 1 163 ? 11.788 -2.251 -10.846 1.00 92.50 163 ILE A N 1
ATOM 1307 C CA . ILE A 1 163 ? 11.445 -1.733 -9.521 1.00 92.50 163 ILE A CA 1
ATOM 1308 C C . ILE A 1 163 ? 10.943 -0.298 -9.665 1.00 92.50 163 ILE A C 1
ATOM 1310 O O . ILE A 1 163 ? 9.939 0.058 -9.049 1.00 92.50 163 ILE A O 1
ATOM 1314 N N . GLN A 1 164 ? 11.604 0.514 -10.494 1.00 91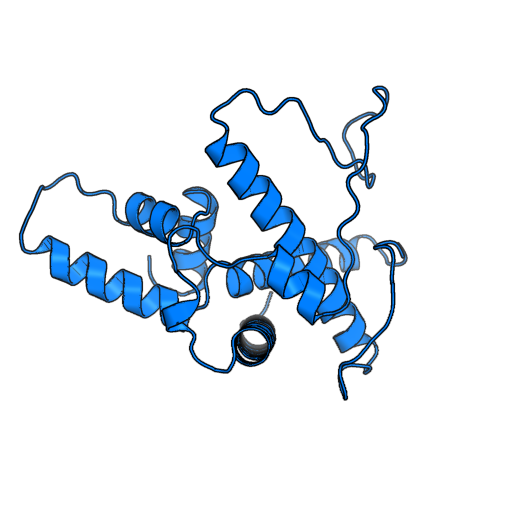.50 164 GLN A N 1
ATOM 1315 C CA . GLN A 1 164 ? 11.159 1.879 -10.763 1.00 91.50 164 GLN A CA 1
ATOM 1316 C C . GLN A 1 164 ? 9.797 1.901 -11.469 1.00 91.50 164 GLN A C 1
ATOM 1318 O O . GLN A 1 164 ? 8.911 2.638 -11.042 1.00 91.50 164 GLN A O 1
ATOM 1323 N N . ALA A 1 165 ? 9.591 1.048 -12.476 1.00 89.75 165 ALA A N 1
ATOM 1324 C CA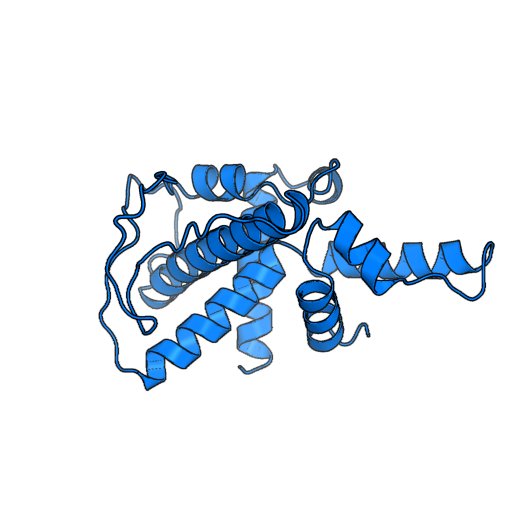 . ALA A 1 165 ? 8.315 0.959 -13.186 1.00 89.75 165 ALA A CA 1
ATOM 1325 C C . ALA A 1 165 ? 7.149 0.575 -12.258 1.00 89.75 165 ALA A C 1
ATOM 1327 O O . ALA A 1 165 ? 6.095 1.215 -12.277 1.00 89.75 165 ALA A O 1
ATOM 1328 N N . LEU A 1 166 ? 7.350 -0.420 -11.388 1.00 92.12 166 LEU A N 1
ATOM 1329 C CA . LEU A 1 166 ? 6.363 -0.797 -10.375 1.00 92.12 166 LEU A CA 1
ATOM 1330 C C . LEU A 1 166 ? 6.143 0.343 -9.371 1.00 92.12 166 LEU A C 1
ATOM 1332 O O . LEU A 1 166 ? 5.003 0.661 -9.040 1.00 92.12 166 LEU A O 1
ATOM 1336 N N . ALA A 1 167 ? 7.208 0.993 -8.895 1.00 92.62 167 ALA A N 1
ATOM 1337 C CA . ALA A 1 167 ? 7.091 2.115 -7.966 1.00 92.62 167 ALA A CA 1
ATOM 1338 C C . ALA A 1 167 ? 6.261 3.263 -8.560 1.00 92.62 167 ALA A C 1
ATOM 1340 O O . ALA A 1 167 ? 5.417 3.833 -7.869 1.00 92.62 167 ALA A O 1
ATOM 1341 N N . ASP A 1 168 ? 6.439 3.566 -9.847 1.00 90.06 168 ASP A N 1
ATOM 1342 C CA . ASP A 1 168 ? 5.613 4.537 -10.559 1.00 90.06 168 ASP A CA 1
ATOM 1343 C C . ASP A 1 168 ? 4.155 4.077 -10.699 1.00 90.06 168 ASP A C 1
ATOM 1345 O O . ASP A 1 168 ? 3.256 4.884 -10.471 1.00 90.06 168 ASP A O 1
ATOM 1349 N N . GLN A 1 169 ? 3.905 2.794 -10.982 1.00 89.81 169 GLN A N 1
ATOM 1350 C CA . GLN A 1 169 ? 2.553 2.234 -11.110 1.00 89.81 169 GLN A CA 1
ATOM 1351 C C . GLN A 1 169 ? 1.737 2.303 -9.807 1.00 89.81 169 GLN A C 1
ATOM 1353 O O . GLN A 1 169 ? 0.544 2.610 -9.835 1.00 89.81 169 GLN A O 1
ATOM 1358 N N . PHE A 1 170 ? 2.360 2.020 -8.662 1.00 92.56 170 PHE A N 1
ATOM 1359 C CA . PHE A 1 170 ? 1.716 2.110 -7.340 1.00 92.56 170 PHE A CA 1
ATOM 1360 C C . PHE A 1 170 ? 1.812 3.521 -6.725 1.00 92.56 170 PHE A C 1
ATOM 1362 O O . PHE A 1 170 ? 1.243 3.796 -5.662 1.00 92.56 170 PHE A O 1
ATOM 1369 N N . ASP A 1 171 ? 2.517 4.420 -7.413 1.00 91.88 171 ASP A N 1
ATOM 1370 C CA . ASP A 1 171 ? 2.890 5.760 -6.978 1.00 91.88 171 ASP A CA 1
ATOM 1371 C C . ASP A 1 171 ? 3.516 5.776 -5.567 1.00 91.88 171 ASP A C 1
ATOM 1373 O O . ASP A 1 171 ? 3.114 6.484 -4.654 1.00 91.88 171 ASP A O 1
ATOM 1377 N N . VAL A 1 172 ? 4.536 4.952 -5.366 1.00 93.56 172 VAL A N 1
ATOM 1378 C CA . VAL A 1 172 ? 5.330 4.903 -4.131 1.00 93.56 172 VAL A CA 1
ATOM 1379 C C . VAL A 1 172 ? 6.786 5.251 -4.429 1.00 93.56 172 VAL A C 1
ATOM 1381 O O . VAL A 1 172 ? 7.193 5.382 -5.583 1.00 93.56 172 VAL A O 1
ATOM 1384 N N . SER A 1 173 ? 7.606 5.417 -3.390 1.00 93.31 173 SER A N 1
ATOM 1385 C CA . SER A 1 173 ? 9.050 5.547 -3.594 1.00 93.31 173 SER A CA 1
ATOM 1386 C C . SER A 1 173 ? 9.658 4.219 -4.060 1.00 93.31 173 SER A C 1
ATOM 1388 O O . SER A 1 173 ? 9.193 3.137 -3.689 1.00 93.31 173 SER A O 1
ATOM 1390 N N . LYS A 1 174 ? 10.754 4.291 -4.826 1.00 93.56 174 LYS A N 1
ATOM 1391 C CA . LYS A 1 174 ? 11.511 3.105 -5.258 1.00 93.56 174 LYS A CA 1
ATOM 1392 C C . LYS A 1 174 ? 11.971 2.252 -4.069 1.00 93.56 174 LYS A C 1
ATOM 1394 O O . LYS A 1 174 ? 11.918 1.028 -4.131 1.00 93.56 174 LYS A O 1
ATOM 1399 N N . LEU A 1 175 ? 12.367 2.901 -2.970 1.00 93.62 175 LEU A N 1
ATOM 1400 C CA . LEU A 1 175 ? 12.752 2.226 -1.730 1.00 93.62 175 LEU A CA 1
ATOM 1401 C C . LEU A 1 175 ? 11.579 1.449 -1.117 1.00 93.62 175 LEU A C 1
ATOM 1403 O O . LEU A 1 175 ? 11.742 0.280 -0.785 1.00 93.62 175 LEU A O 1
ATOM 1407 N N . ALA A 1 176 ? 10.395 2.063 -1.008 1.00 94.75 176 ALA A N 1
ATOM 1408 C CA . ALA A 1 176 ? 9.211 1.389 -0.474 1.00 94.75 176 ALA A CA 1
ATOM 1409 C C . ALA A 1 176 ? 8.817 0.176 -1.331 1.00 94.75 176 ALA A C 1
ATOM 1411 O O . ALA A 1 176 ? 8.510 -0.882 -0.783 1.00 94.75 176 ALA A O 1
ATOM 1412 N N . MET A 1 177 ? 8.885 0.312 -2.660 1.00 96.25 177 MET A N 1
ATOM 1413 C CA . MET A 1 177 ? 8.634 -0.790 -3.591 1.00 96.25 177 MET A CA 1
ATOM 1414 C C . MET A 1 177 ? 9.649 -1.928 -3.422 1.00 96.25 177 MET A C 1
ATOM 1416 O O . MET A 1 177 ? 9.251 -3.076 -3.250 1.00 96.25 177 MET A O 1
ATOM 1420 N N . SER A 1 178 ? 10.948 -1.617 -3.403 1.00 95.88 178 SER A N 1
ATOM 1421 C CA . SER A 1 178 ? 12.015 -2.609 -3.203 1.00 95.88 178 SER A CA 1
ATOM 1422 C C . SER A 1 178 ? 11.824 -3.393 -1.899 1.00 95.88 178 SER A C 1
ATOM 1424 O O . SER A 1 178 ? 11.755 -4.621 -1.903 1.00 95.88 178 SER A O 1
ATOM 1426 N N . THR A 1 179 ? 11.606 -2.687 -0.787 1.00 94.38 179 THR A N 1
ATOM 1427 C CA . THR A 1 179 ? 11.330 -3.305 0.516 1.00 94.38 179 THR A CA 1
ATOM 1428 C C . THR A 1 179 ? 10.080 -4.183 0.477 1.00 94.38 179 THR A C 1
ATOM 1430 O O . THR A 1 179 ? 10.057 -5.267 1.061 1.00 94.38 179 THR A O 1
ATOM 1433 N N . ARG A 1 180 ? 9.026 -3.746 -0.223 1.00 95.88 180 ARG A N 1
ATOM 1434 C CA . ARG A 1 180 ? 7.782 -4.508 -0.357 1.00 95.88 180 ARG A CA 1
ATOM 1435 C C . ARG A 1 180 ? 7.974 -5.805 -1.137 1.00 95.88 180 ARG A C 1
ATOM 1437 O O . ARG A 1 180 ? 7.434 -6.822 -0.709 1.00 95.88 180 ARG A O 1
ATOM 1444 N N . LEU A 1 181 ? 8.728 -5.773 -2.234 1.00 95.12 181 LEU A N 1
ATOM 1445 C CA . LEU A 1 181 ? 9.046 -6.958 -3.031 1.00 95.12 181 LEU A CA 1
ATOM 1446 C C . LEU A 1 181 ? 9.839 -7.972 -2.204 1.00 95.12 181 LEU A C 1
ATOM 1448 O O . LEU A 1 181 ? 9.434 -9.130 -2.127 1.00 95.12 181 LEU A O 1
ATOM 1452 N N . THR A 1 182 ? 10.877 -7.526 -1.493 1.00 93.38 182 THR A N 1
ATOM 1453 C CA . THR A 1 182 ? 11.658 -8.374 -0.578 1.00 93.38 182 THR A CA 1
ATOM 1454 C C . THR A 1 182 ? 10.779 -8.994 0.508 1.00 93.38 182 THR A C 1
ATOM 1456 O O . THR A 1 182 ? 10.829 -10.198 0.733 1.00 93.38 182 THR A O 1
ATOM 1459 N N . ASN A 1 183 ? 9.906 -8.207 1.146 1.00 90.38 183 ASN A N 1
ATOM 1460 C CA . ASN A 1 183 ? 9.010 -8.697 2.202 1.00 90.38 183 ASN A CA 1
ATOM 1461 C C . ASN A 1 183 ? 7.968 -9.720 1.715 1.00 90.38 183 ASN A C 1
ATOM 1463 O O . ASN A 1 183 ? 7.386 -10.437 2.532 1.00 90.38 183 ASN A O 1
ATOM 1467 N N . LEU A 1 184 ? 7.687 -9.747 0.411 1.00 91.00 184 LEU A N 1
ATOM 1468 C CA . LEU A 1 184 ? 6.752 -10.677 -0.218 1.00 91.00 184 LEU A CA 1
ATOM 1469 C C . LEU A 1 184 ? 7.447 -11.831 -0.952 1.00 91.00 184 LEU A C 1
ATOM 1471 O O . LEU A 1 184 ? 6.740 -12.635 -1.562 1.00 91.00 184 LEU A O 1
ATOM 1475 N N . ASP A 1 185 ? 8.778 -11.922 -0.868 1.00 91.88 185 ASP A N 1
ATOM 1476 C CA . ASP A 1 185 ? 9.604 -12.890 -1.595 1.00 91.88 185 ASP A CA 1
ATOM 1477 C C . ASP A 1 185 ? 9.394 -12.796 -3.130 1.00 91.88 185 ASP A C 1
ATOM 1479 O O . ASP A 1 185 ? 9.249 -13.806 -3.818 1.00 91.88 185 ASP A O 1
ATOM 1483 N N . LEU A 1 186 ? 9.308 -11.565 -3.661 1.00 86.06 186 LEU A N 1
ATOM 1484 C CA . LEU A 1 186 ? 9.083 -11.242 -5.087 1.00 86.06 186 LEU A CA 1
ATOM 1485 C C . LEU A 1 186 ? 10.258 -10.503 -5.758 1.00 86.06 186 LEU A C 1
ATOM 1487 O O . LEU A 1 186 ? 10.124 -10.110 -6.917 1.00 86.06 186 LEU A O 1
ATOM 1491 N N . ALA A 1 187 ? 11.336 -10.235 -5.015 1.00 77.19 187 ALA A N 1
ATOM 1492 C CA . ALA A 1 187 ? 12.534 -9.546 -5.501 1.00 77.19 187 ALA A CA 1
ATOM 1493 C C . ALA A 1 187 ? 13.520 -10.509 -6.177 1.00 77.19 187 ALA A C 1
ATOM 1495 O O . ALA A 1 187 ? 13.592 -11.679 -5.734 1.00 77.19 187 ALA A O 1
#

pLDDT: mean 72.94, std 21.77, range [23.91, 96.75]

Sequence (187 aa):
MNKRRQKQIERIALTILRNCFSGNPEKLLVSGGIDVKKVASYLGIELVPQELKDDFPAEASLNTTIGKINHNAKDGLRRYRFMVAQEIGRYVLDRQHQGKFENLPLRYFSIFTANDSPINEDVQEREANAFAAALLMPRDLLIDAVKKAYQSRMSENENYDIIQALADQFDVSKLAMSTRLTNLDLA

Secondary structure (DSSP, 8-state):
--HHHHHHHHHHHHHHHHHHTTT-GGGG-SSSS--HHHHHHHTT------PPPS---SSSS---------S-HHHHHHHHHHHHHHHHHHHHHHHHHTT--SS-------S----S-HHHHHHHHHHHHHHHHHHHS-HHHHHHHHHHHHHHTTSS-TT--HHHHHHHHHT--HHHHHHHHHHTT--

Foldseek 3Di:
DDPVLLVVLLVLLVVLCCVLPVNDVVVQLPQAFHDLCSSCVSQQHDDDDDDADDDDDDDDDPRPPPPPPPDDPLQVVQVVLLVSQLLVQLVQVVCVVVVNNPDDDDHDDDRDDDDDDPVVVVVSSVRSNSNSLCNLPPPVNVVVLLVVLVVVVVPDDPPDDSLVVSCSSSSHDSVSSVVSCVVNVND

Organism: NCBI:txid2906443

InterPro domains:
  IPR010359 IrrE N-terminal-like domain [PF06114] (66-182)
  IPR052345 Radiation response metalloprotease [PTHR43236] (35-186)